Protein AF-A0A954W5E2-F1 (afdb_monomer)

Foldseek 3Di:
DDDPQPAWDKDKDKDWDFDDDPPDDPPDDDGDIDIWIWIFGAGPQLDTPDIPTDAADPPRPGHPVCPFRDGDDPDPPFKDKDKDKAKFKDWDQPPDPCPVVVVVVVPDDPDDPVPPDDDPPPPRPTDIDIWMWMKMKMWGWDDDDPQKIKIKIWIWIFICDSDNPDHTQKIKTKIKIFIAGNVVRTTAWMWMWMWIWGDDPNDTDIDIDIDIDGDDDPVVVVVVVVVVVVVVVVVVVVVVVVVVPDPPDPPPPDPPDDDDDDDDDPDDDPDDPDPPDPDDPPRDDRPDDPDDDDDDPDDPPD

Mean predicted aligned error: 13.08 Å

Secondary structure (DSSP, 8-state):
-----PPPEEEEEEEEEEE----SSSPPP--EEEEEEEEEEE-TTS-EEEE----BPGGG--BGGGTT--PPPSS-SSEEEEEEEEEEEEEEE---TTHHHHHHHHTT----GGG----------EEEEEEEEEEEEEEEEEEEETTEEEEEEEEEEEE--SSTTSPPSEEEEEEEEEEEETTTTEEEEEEEEEEEEEEETTEEEEEEEEEEEEPPPHHHHHHHHHHHHHHHHHHHHHHHHHHHHS--------------PPP------------------------PPP---------TT-

pLDDT: mean 77.1, std 19.85, range [29.33, 97.69]

Solvent-accessible surface area (backbone atoms only — not comparable to full-atom values): 18999 Å² total; per-residue (Å²): 131,84,81,79,76,76,77,68,45,78,45,78,47,74,48,74,47,77,46,80,68,81,71,78,82,81,58,84,72,77,70,45,77,47,75,48,64,38,44,37,34,25,43,96,54,47,48,72,78,45,71,57,73,91,52,68,41,77,93,79,69,43,43,62,80,52,62,72,65,66,66,60,68,93,61,88,81,44,67,45,74,51,76,47,81,46,73,47,79,43,74,46,72,71,78,64,86,58,56,69,62,53,54,58,58,70,74,73,64,90,70,59,80,90,69,74,58,81,74,77,83,77,69,76,69,68,46,73,44,81,36,49,28,44,36,36,42,36,40,34,61,58,64,74,57,88,53,33,30,31,37,38,38,39,41,37,38,41,26,46,29,100,43,93,87,45,67,50,32,36,37,34,48,31,45,28,48,28,35,30,30,62,87,77,73,44,53,46,32,37,45,34,41,34,39,39,37,41,43,54,97,90,46,75,48,76,46,80,46,79,49,75,54,68,60,76,56,67,69,60,51,55,51,50,52,52,51,52,50,53,48,53,53,48,53,53,50,51,53,52,51,54,62,71,70,54,72,82,73,75,74,76,80,70,75,86,72,76,87,76,81,74,83,87,76,88,76,82,80,86,77,79,80,75,80,81,72,79,83,73,85,79,81,74,82,79,77,78,74,83,85,78,76,94,83,78,84,83,64,94,88,114

Sequence (302 aa):
GGVGVEQPKSLQFSGHLVQSSSNMYGYRDSSGTGSTRGKLIVDELGQVLSSDEGLDLPYMLGSVGMVGIEQLPADSSGRVSSSRPIALQQIERSSSPSSAISELMRRGAYRAPWMRGSLPDTTERTKVTLLVGVEKVAYQLGNLDGDLVELKKTYQLRIDGKKKSDPPYLTVDGTGIGKFNKARGVMDSMVFKSTVVLENEGIAIKVPVALKYERLDPELVAKREAEAKAQTERILAESKARTAATPPASIPTTPSRTSTSPPSTVIGGGQSKAGVTPGGFGMQDIKSVPLSTGLNQFDPEK

Nearest PDB structures (foldseek):
  2wjr-assembly1_A  TM=3.201E-01  e=2.218E+00  Escherichia coli K-12

Radius of gyration: 28.95 Å; Cα contacts (8 Å, |Δi|>4): 398; chains: 1; bounding box: 83×45×86 Å

Structure (mmCIF, N/CA/C/O backbone):
data_AF-A0A954W5E2-F1
#
_entry.id   AF-A0A954W5E2-F1
#
loop_
_atom_site.group_PDB
_atom_site.id
_atom_site.type_symbol
_atom_site.label_atom_id
_atom_site.label_alt_id
_atom_site.label_comp_id
_atom_site.label_asym_id
_atom_site.label_entity_id
_atom_site.label_seq_id
_atom_site.pdbx_PDB_ins_code
_atom_site.Cartn_x
_atom_site.Cartn_y
_atom_site.Cartn_z
_atom_site.occupancy
_atom_site.B_iso_or_equiv
_atom_site.auth_seq_id
_atom_site.auth_comp_id
_atom_site.auth_asym_id
_atom_site.auth_atom_id
_atom_site.pdbx_PDB_model_num
ATOM 1 N N . GLY A 1 1 ? -24.167 27.477 -14.845 1.00 31.98 1 GLY A N 1
ATOM 2 C CA . GLY A 1 1 ? -24.341 26.661 -13.632 1.00 31.98 1 GLY A CA 1
ATOM 3 C C . GLY A 1 1 ? -22.971 26.388 -13.073 1.00 31.98 1 GLY A C 1
ATOM 4 O O . GLY A 1 1 ? -22.154 25.848 -13.805 1.00 31.98 1 GLY A O 1
ATOM 5 N N . GLY A 1 2 ? -22.682 26.856 -11.860 1.00 29.33 2 GLY A N 1
ATOM 6 C CA . GLY A 1 2 ? -21.423 26.531 -11.195 1.00 29.33 2 GLY A CA 1
ATOM 7 C C . GLY A 1 2 ? -21.439 25.057 -10.813 1.00 29.33 2 GLY A C 1
ATOM 8 O O . GLY A 1 2 ? -22.389 24.611 -10.176 1.00 29.33 2 GLY A O 1
ATOM 9 N N . VAL A 1 3 ? -20.431 24.306 -11.251 1.00 36.19 3 VAL A N 1
ATOM 10 C CA . VAL A 1 3 ? -20.192 22.940 -10.785 1.00 36.19 3 VAL A CA 1
ATOM 11 C C . VAL A 1 3 ? -19.856 23.070 -9.303 1.00 36.19 3 VAL A C 1
ATOM 13 O O . VAL A 1 3 ? -18.824 23.644 -8.957 1.00 36.19 3 VAL A O 1
ATOM 16 N N . GLY A 1 4 ? -20.778 22.665 -8.430 1.00 37.59 4 GLY A N 1
ATOM 17 C CA . GLY A 1 4 ? -20.508 22.581 -7.002 1.00 37.59 4 GLY A CA 1
ATOM 18 C C . GLY A 1 4 ? -19.440 21.519 -6.815 1.00 37.59 4 GLY A C 1
ATOM 19 O O . GLY A 1 4 ? -19.747 20.338 -6.888 1.00 37.59 4 GLY A O 1
ATOM 20 N N . VAL A 1 5 ? -18.186 21.941 -6.679 1.00 46.81 5 VAL A N 1
ATOM 21 C CA . VAL A 1 5 ? -17.097 21.033 -6.329 1.00 46.81 5 VAL A CA 1
ATOM 22 C C . VAL A 1 5 ? -17.353 20.658 -4.877 1.00 46.81 5 VAL A C 1
ATOM 24 O O . VAL A 1 5 ? -17.209 21.500 -3.984 1.00 46.81 5 VAL A O 1
ATOM 27 N N . GLU A 1 6 ? -17.853 19.449 -4.651 1.00 67.19 6 GLU A N 1
ATOM 28 C CA . GLU A 1 6 ? -18.019 18.915 -3.308 1.00 67.19 6 GLU A CA 1
ATOM 29 C C . GLU A 1 6 ? -16.645 18.922 -2.611 1.00 67.19 6 GLU A C 1
ATOM 31 O O . GLU A 1 6 ? -15.580 18.797 -3.225 1.00 67.19 6 GLU A O 1
ATOM 36 N N . GLN A 1 7 ? -16.648 19.228 -1.314 1.00 83.38 7 GLN A N 1
ATOM 37 C CA . GLN A 1 7 ?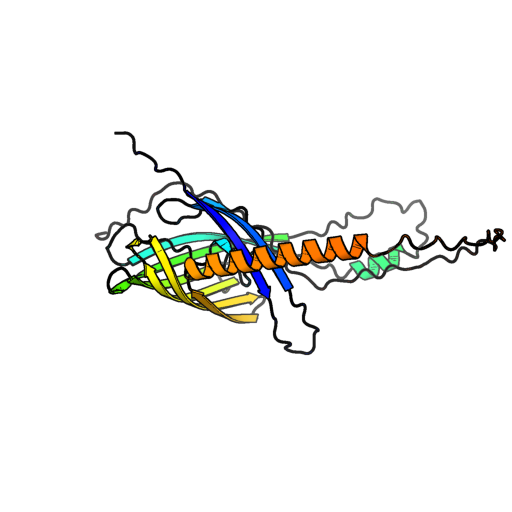 -15.406 19.478 -0.591 1.00 83.38 7 GLN A CA 1
ATOM 38 C C . GLN A 1 7 ? -14.676 18.153 -0.318 1.00 83.38 7 GLN A C 1
ATOM 40 O O . GLN A 1 7 ? -15.302 17.221 0.195 1.00 83.38 7 GLN A O 1
ATOM 45 N N . PRO A 1 8 ? -13.352 18.073 -0.571 1.00 89.31 8 PRO A N 1
ATOM 46 C CA . PRO A 1 8 ? -12.553 16.910 -0.207 1.00 89.31 8 PRO A CA 1
ATOM 47 C C . PRO A 1 8 ? -12.747 16.518 1.260 1.00 89.31 8 PRO A C 1
ATOM 49 O O . PRO A 1 8 ? -12.757 17.369 2.157 1.00 89.31 8 PRO A O 1
ATOM 52 N N . LYS A 1 9 ? -12.863 15.216 1.518 1.00 89.44 9 LYS A N 1
ATOM 53 C CA . LYS A 1 9 ? -13.059 14.668 2.860 1.00 89.44 9 LYS A CA 1
ATOM 54 C C . LYS A 1 9 ? -11.715 14.414 3.524 1.00 89.44 9 LYS A C 1
ATOM 56 O O . LYS A 1 9 ? -10.775 13.893 2.932 1.00 89.44 9 LYS A O 1
ATOM 61 N N . SER A 1 10 ? -11.638 14.781 4.796 1.00 92.38 10 SER A N 1
ATOM 62 C CA . SER A 1 10 ? -10.478 14.536 5.644 1.00 92.38 10 SER A CA 1
ATOM 63 C C . SER A 1 10 ? -10.695 13.261 6.454 1.00 92.38 10 SER A C 1
ATOM 65 O O . SER A 1 10 ? -11.539 13.253 7.349 1.00 92.38 10 SER A O 1
ATOM 67 N N . LEU A 1 11 ? -9.887 12.233 6.216 1.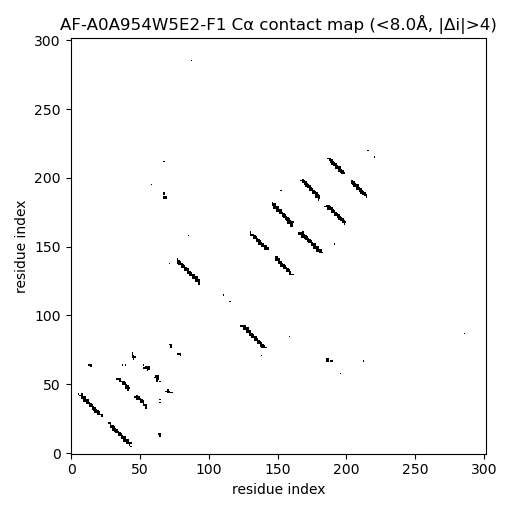00 89.25 11 LEU A N 1
ATOM 68 C CA . LEU A 1 11 ? -9.871 11.006 7.008 1.00 89.25 11 LEU A CA 1
ATOM 69 C C . LEU A 1 11 ? -8.694 11.038 7.982 1.00 89.25 11 LEU A C 1
ATOM 71 O O . LEU A 1 11 ? -7.565 11.331 7.595 1.00 89.25 11 LEU A O 1
ATOM 75 N N . GLN A 1 12 ? -8.955 10.737 9.249 1.00 91.19 12 GLN A N 1
ATOM 76 C CA . GLN A 1 12 ? -7.906 10.495 10.237 1.00 91.19 12 GLN A CA 1
ATOM 77 C C . GLN A 1 12 ? -7.697 8.993 10.360 1.00 91.19 12 GLN A C 1
ATOM 79 O O . GLN A 1 12 ? -8.669 8.238 10.381 1.00 91.19 12 GLN A O 1
ATOM 84 N N . PHE A 1 13 ? -6.446 8.563 10.469 1.00 89.81 13 PHE A N 1
ATOM 85 C CA . PHE A 1 13 ? -6.133 7.158 10.685 1.00 89.81 13 PHE A CA 1
ATOM 86 C C . PHE A 1 13 ? -5.035 6.991 11.734 1.00 89.81 13 PHE A C 1
ATOM 88 O O . PHE A 1 13 ? -4.231 7.887 12.009 1.00 89.81 13 PHE A O 1
ATOM 95 N N . SER A 1 14 ? -4.995 5.795 12.308 1.00 88.44 14 SER A N 1
ATOM 96 C CA . SER A 1 14 ? -3.912 5.326 13.159 1.00 88.44 14 SER A CA 1
ATOM 97 C C . SER A 1 14 ? -3.647 3.861 12.864 1.00 88.44 14 SER A C 1
ATOM 99 O O . SER A 1 14 ? -4.591 3.094 12.692 1.00 88.44 14 SER A O 1
ATOM 101 N N . GLY A 1 15 ? -2.380 3.470 12.833 1.00 85.88 15 GLY A N 1
ATOM 102 C CA . GLY A 1 15 ? -1.969 2.107 12.537 1.00 85.88 15 GLY A CA 1
ATOM 103 C C . GLY A 1 15 ? -0.845 1.642 13.449 1.00 85.88 15 GLY A C 1
ATOM 104 O O . GLY A 1 15 ? -0.014 2.433 13.898 1.00 85.88 15 GLY A O 1
ATOM 105 N N . HIS A 1 16 ? -0.810 0.336 13.689 1.00 87.12 16 HIS A N 1
ATOM 106 C CA . HIS A 1 16 ? 0.300 -0.352 14.334 1.00 87.12 16 HIS A CA 1
ATOM 107 C C . HIS A 1 16 ? 0.827 -1.407 13.366 1.00 87.12 16 HIS A C 1
ATOM 109 O O . HIS A 1 16 ? 0.083 -2.290 12.943 1.00 87.12 16 HIS A O 1
ATOM 115 N N . LEU A 1 17 ? 2.102 -1.304 13.007 1.00 85.75 17 LEU A N 1
ATOM 116 C CA . LEU A 1 17 ? 2.799 -2.273 12.177 1.00 85.75 17 LEU A CA 1
ATOM 117 C C . LEU A 1 17 ? 3.666 -3.143 13.077 1.00 85.75 17 LEU A C 1
ATOM 119 O O . LEU A 1 17 ? 4.542 -2.644 13.783 1.00 85.75 17 LEU A O 1
ATOM 123 N N . VAL A 1 18 ? 3.429 -4.447 13.027 1.00 86.38 18 VAL A N 1
ATOM 124 C CA . VAL A 1 18 ? 4.298 -5.446 13.645 1.00 86.38 18 VAL A CA 1
ATOM 125 C C . VAL A 1 18 ? 4.911 -6.252 12.517 1.00 86.38 18 VAL A C 1
ATOM 127 O O . VAL A 1 18 ? 4.213 -6.989 11.823 1.00 86.38 18 VAL A O 1
ATOM 130 N N . GLN A 1 19 ? 6.213 -6.088 12.317 1.00 83.88 19 GLN A N 1
ATOM 131 C CA . GLN A 1 19 ? 6.962 -6.843 11.329 1.00 83.88 19 GLN A CA 1
ATOM 132 C C . GLN A 1 19 ? 7.680 -7.994 12.031 1.00 83.88 19 GLN A C 1
ATOM 134 O O . GLN A 1 19 ? 8.562 -7.781 12.862 1.00 83.88 19 GLN A O 1
ATOM 139 N N . SER A 1 20 ? 7.286 -9.216 11.683 1.00 81.31 20 SER A N 1
ATOM 140 C CA . SER A 1 20 ? 8.020 -10.430 12.025 1.00 81.31 20 SER A CA 1
ATOM 141 C C . SER A 1 20 ? 8.711 -10.922 10.764 1.00 81.31 20 SER A C 1
ATOM 143 O O . SER A 1 20 ? 8.060 -11.053 9.725 1.00 81.31 20 SER A O 1
ATOM 145 N N . SER A 1 21 ? 10.017 -11.172 10.836 1.00 75.12 21 SER A N 1
ATOM 146 C CA . SER A 1 21 ? 10.725 -11.848 9.758 1.00 75.12 21 SER A CA 1
ATOM 147 C C . SER A 1 21 ? 11.114 -13.245 10.234 1.00 75.12 21 SER A C 1
ATOM 149 O O . S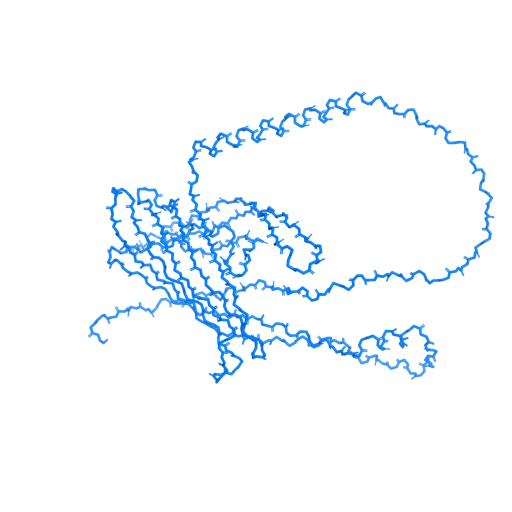ER A 1 21 ? 11.619 -13.444 11.334 1.00 75.12 21 SER A O 1
ATOM 151 N N . SER A 1 22 ? 10.796 -14.272 9.448 1.00 67.88 22 SER A N 1
ATOM 152 C CA . SER A 1 22 ? 11.219 -15.625 9.803 1.00 67.88 22 SER A CA 1
ATOM 153 C C . SER A 1 22 ? 12.730 -15.731 9.613 1.00 67.88 22 SER A C 1
ATOM 155 O O . SER A 1 22 ? 13.218 -15.445 8.519 1.00 67.88 22 SER A O 1
ATOM 157 N N . ASN A 1 23 ? 13.447 -16.186 10.645 1.00 57.94 23 ASN A N 1
ATOM 158 C CA . ASN A 1 23 ? 14.888 -16.450 10.608 1.00 57.94 23 ASN A CA 1
ATOM 159 C C . ASN A 1 23 ? 15.237 -17.497 9.539 1.00 57.94 23 ASN A C 1
ATOM 161 O O . ASN A 1 23 ? 15.369 -18.686 9.828 1.00 57.94 23 ASN A O 1
ATOM 165 N N . MET A 1 24 ? 15.433 -17.060 8.302 1.00 49.69 24 MET A N 1
ATOM 166 C CA . MET A 1 24 ? 16.078 -17.856 7.271 1.00 49.69 24 MET A CA 1
ATOM 167 C C . MET A 1 24 ? 17.571 -17.514 7.353 1.00 49.69 24 MET A C 1
ATOM 169 O O . MET A 1 24 ? 17.953 -16.378 7.099 1.00 49.69 24 MET A O 1
ATOM 173 N N . TYR A 1 25 ? 18.408 -18.474 7.764 1.00 64.62 25 TYR A N 1
ATOM 174 C CA . TYR A 1 25 ? 19.882 -18.373 7.844 1.00 64.62 25 TYR A CA 1
ATOM 175 C C . TYR A 1 25 ? 20.525 -17.713 9.080 1.00 64.62 25 TYR A C 1
ATOM 177 O O . TYR A 1 25 ? 21.612 -17.151 8.982 1.00 64.62 25 TYR A O 1
ATOM 185 N N . GLY A 1 26 ? 19.933 -17.836 10.271 1.00 70.00 26 GLY A N 1
ATOM 186 C CA . GLY A 1 26 ? 20.670 -17.624 11.533 1.00 70.00 26 GLY A CA 1
ATOM 187 C C . GLY A 1 26 ? 21.092 -16.181 11.855 1.00 70.00 26 GLY A C 1
ATOM 188 O O . GLY A 1 26 ? 21.771 -15.958 12.858 1.00 70.00 26 GLY A O 1
ATOM 189 N N . TYR A 1 27 ? 20.670 -15.197 11.061 1.00 55.31 27 TYR A N 1
ATOM 190 C CA . TYR A 1 27 ? 20.742 -13.789 11.442 1.00 55.31 27 TYR A CA 1
ATOM 191 C C . TYR A 1 27 ? 19.681 -13.494 12.508 1.00 55.31 27 TYR A C 1
ATOM 193 O O . TYR A 1 27 ? 18.549 -13.954 12.400 1.00 55.31 27 TYR A O 1
ATOM 201 N N . ARG A 1 28 ? 20.057 -12.768 13.571 1.00 50.03 28 ARG A N 1
ATOM 202 C CA . ARG A 1 28 ? 19.118 -12.333 14.615 1.00 50.03 28 ARG A CA 1
ATOM 203 C C . ARG A 1 28 ? 18.110 -11.355 14.013 1.00 50.03 28 ARG A C 1
ATOM 205 O O . ARG A 1 28 ? 18.509 -10.295 13.539 1.00 50.03 28 ARG A O 1
ATOM 212 N N . ASP A 1 29 ? 16.838 -11.729 14.088 1.00 55.97 29 ASP A N 1
ATOM 213 C CA . ASP A 1 29 ? 15.702 -10.908 13.681 1.00 55.97 29 ASP A CA 1
ATOM 214 C C . ASP A 1 29 ? 15.676 -9.567 14.428 1.00 55.97 29 ASP A C 1
ATOM 216 O O . ASP A 1 29 ? 15.884 -9.501 15.645 1.00 55.97 29 ASP A O 1
ATOM 220 N N . SER A 1 30 ? 15.376 -8.501 13.694 1.00 56.69 30 SER A N 1
ATOM 221 C CA . SER A 1 30 ? 14.920 -7.242 14.263 1.00 56.69 30 SER A CA 1
ATOM 222 C C . SER A 1 30 ? 13.409 -7.198 14.091 1.00 56.69 30 SER A C 1
ATOM 224 O O . SER A 1 30 ? 12.910 -6.721 13.071 1.00 56.69 30 SER A O 1
ATOM 226 N N . SER A 1 31 ? 12.672 -7.694 15.085 1.00 71.19 31 SER A N 1
ATOM 227 C CA . SER A 1 31 ? 11.233 -7.459 15.146 1.00 71.19 31 SER A CA 1
ATOM 228 C C . SER A 1 31 ? 11.003 -5.951 15.241 1.00 71.19 31 SER A C 1
ATOM 230 O O . SER A 1 31 ? 11.349 -5.324 16.247 1.00 71.19 31 SER A O 1
ATOM 232 N N . GLY A 1 32 ? 10.473 -5.363 14.174 1.00 76.19 32 GLY A N 1
ATOM 233 C CA . GLY A 1 32 ? 10.141 -3.948 14.115 1.00 76.19 32 GLY A CA 1
ATOM 234 C C . GLY A 1 32 ? 8.700 -3.741 14.554 1.00 76.19 32 GLY A C 1
ATOM 235 O O . GLY A 1 32 ? 7.784 -4.280 13.935 1.00 76.19 32 GLY A O 1
ATOM 236 N N . THR A 1 33 ? 8.482 -2.950 15.603 1.00 84.81 33 THR A N 1
ATOM 237 C CA . THR A 1 33 ? 7.158 -2.395 15.903 1.00 84.81 33 THR A CA 1
ATOM 238 C C . THR A 1 33 ? 7.152 -0.923 15.529 1.00 84.81 33 THR A C 1
ATOM 240 O O . THR A 1 33 ? 7.950 -0.151 16.060 1.00 84.81 33 THR A O 1
ATOM 243 N N . GLY A 1 34 ? 6.254 -0.535 14.633 1.00 85.12 34 GLY A N 1
ATOM 244 C CA . GLY A 1 34 ? 5.996 0.852 14.272 1.00 85.12 34 GLY A CA 1
ATOM 245 C C . GLY A 1 34 ? 4.571 1.236 14.641 1.00 85.12 34 GLY A C 1
ATOM 246 O O . GLY A 1 34 ? 3.654 0.422 14.562 1.00 85.12 34 GLY A O 1
ATOM 247 N N . SER A 1 35 ? 4.361 2.486 15.033 1.00 88.38 35 SER A N 1
ATOM 248 C CA . SER A 1 35 ? 3.025 3.075 15.101 1.00 88.38 35 SER A CA 1
ATOM 249 C C . SER A 1 35 ? 2.999 4.321 14.241 1.00 88.38 35 SER A C 1
ATOM 251 O O . SER A 1 35 ? 3.944 5.106 14.282 1.00 88.38 35 SER A O 1
ATOM 253 N N . THR A 1 36 ? 1.914 4.518 13.508 1.00 91.50 36 THR A N 1
ATOM 254 C CA . THR A 1 36 ? 1.701 5.700 12.679 1.00 91.50 36 THR A CA 1
ATOM 255 C C . THR A 1 36 ? 0.343 6.311 12.978 1.00 91.50 36 THR A C 1
ATOM 257 O O . THR A 1 36 ? -0.598 5.620 13.380 1.00 91.50 36 THR A O 1
ATOM 260 N N . ARG A 1 37 ? 0.245 7.620 12.798 1.00 91.88 37 ARG A N 1
ATOM 261 C CA . ARG A 1 37 ? -1.002 8.377 12.776 1.00 91.88 37 ARG A CA 1
ATOM 262 C C . ARG A 1 37 ? -0.855 9.422 11.696 1.00 91.88 37 ARG A C 1
ATOM 264 O O . ARG A 1 37 ? 0.232 9.967 11.539 1.00 91.88 37 ARG A O 1
ATOM 271 N N . GLY A 1 38 ? -1.938 9.714 11.002 1.00 92.25 38 GLY A N 1
ATOM 272 C CA . GLY A 1 38 ? -1.891 10.709 9.950 1.00 92.25 38 GLY A CA 1
ATOM 273 C C . GLY A 1 38 ? -3.267 11.110 9.471 1.00 92.25 38 GLY A C 1
ATOM 274 O O . GLY A 1 38 ? -4.304 10.741 10.039 1.00 92.25 38 GLY A O 1
ATOM 275 N N . LYS A 1 39 ? -3.244 11.905 8.409 1.00 93.56 39 LYS A N 1
ATOM 276 C CA . LYS A 1 39 ? -4.425 12.453 7.764 1.00 93.56 39 LYS A CA 1
ATOM 277 C C . LYS A 1 39 ? -4.353 12.172 6.271 1.00 93.56 39 LYS A C 1
ATOM 279 O O . LYS A 1 39 ? -3.336 12.447 5.641 1.00 93.56 39 LYS A O 1
ATOM 284 N N . LEU A 1 40 ? -5.456 11.684 5.723 1.00 90.88 40 LEU A N 1
ATOM 285 C CA . LEU A 1 40 ? -5.669 11.558 4.290 1.00 90.88 40 LEU A CA 1
ATOM 286 C C . LEU A 1 40 ? -6.697 12.588 3.849 1.00 90.88 40 LEU A C 1
ATOM 288 O O . LEU A 1 40 ? -7.718 12.787 4.509 1.00 90.88 40 LEU A O 1
ATOM 292 N N . ILE A 1 41 ? -6.430 13.241 2.726 1.00 92.56 41 ILE A N 1
ATOM 293 C CA . ILE A 1 41 ? -7.420 14.062 2.034 1.00 92.56 41 ILE A CA 1
ATOM 294 C C . ILE A 1 41 ? -7.856 13.271 0.813 1.00 92.56 41 ILE A C 1
ATOM 296 O O . ILE A 1 41 ? -7.034 12.983 -0.055 1.00 92.56 41 ILE A O 1
ATOM 300 N N . VAL A 1 42 ? -9.132 12.904 0.776 1.00 88.06 42 VAL A N 1
ATOM 301 C CA . VAL A 1 42 ? -9.707 12.026 -0.241 1.00 88.06 42 VAL A CA 1
ATOM 302 C C . VAL A 1 42 ? -10.864 12.744 -0.926 1.00 88.06 42 VAL A C 1
ATOM 304 O O . VAL A 1 42 ? -11.637 13.440 -0.266 1.00 88.06 42 VAL A O 1
ATOM 307 N N . ASP A 1 43 ? -10.971 12.612 -2.243 1.00 87.12 43 ASP A N 1
ATOM 308 C CA . ASP A 1 43 ? -12.138 13.094 -2.980 1.00 87.12 43 ASP A CA 1
ATOM 309 C C . ASP A 1 43 ? -13.332 12.120 -2.878 1.00 87.12 43 ASP A C 1
ATOM 311 O O . ASP A 1 43 ? -13.286 11.097 -2.190 1.00 87.12 43 ASP A O 1
ATOM 315 N N . GLU A 1 44 ? -14.437 12.449 -3.543 1.00 79.31 44 GLU A N 1
ATOM 316 C CA . GLU A 1 44 ? -15.649 11.619 -3.565 1.00 79.31 44 GLU A CA 1
ATOM 317 C C . GLU A 1 44 ? -15.460 10.259 -4.241 1.00 79.31 44 GLU A C 1
ATOM 319 O O . GLU A 1 44 ? -16.186 9.314 -3.933 1.00 79.31 44 GLU A O 1
ATOM 324 N N . LEU A 1 45 ? -14.486 10.149 -5.146 1.00 77.44 45 LEU A N 1
ATOM 325 C CA . LEU A 1 45 ? -14.188 8.927 -5.889 1.00 77.44 45 LEU A CA 1
ATOM 326 C C . LEU A 1 45 ? -13.236 8.003 -5.121 1.00 77.44 45 LEU A C 1
ATOM 328 O O . LEU A 1 45 ? -12.921 6.909 -5.591 1.00 77.44 45 LEU A O 1
ATOM 332 N N . GLY A 1 46 ? -12.771 8.421 -3.941 1.00 78.75 46 GLY A N 1
ATOM 333 C CA . GLY A 1 46 ? -11.783 7.679 -3.166 1.00 78.75 46 GLY A CA 1
ATOM 334 C C . GLY A 1 46 ? -10.340 7.952 -3.605 1.00 78.75 46 GLY A C 1
ATOM 335 O O . GLY A 1 46 ? -9.433 7.208 -3.227 1.00 78.75 46 GLY A O 1
ATOM 336 N N . GLN A 1 47 ? -10.084 8.978 -4.421 1.00 83.25 47 GLN A N 1
ATOM 337 C CA . GLN A 1 47 ? -8.734 9.381 -4.793 1.00 83.25 47 GLN A CA 1
ATOM 338 C C . GLN A 1 47 ? -8.073 10.171 -3.670 1.00 83.25 47 GLN A C 1
ATOM 340 O O . GLN A 1 47 ? -8.556 11.211 -3.229 1.00 83.25 47 GLN A O 1
ATOM 345 N N . VAL A 1 48 ? -6.916 9.680 -3.232 1.00 86.44 48 VAL A N 1
ATOM 346 C CA . VAL A 1 48 ? -6.077 10.365 -2.251 1.00 86.44 48 VAL A CA 1
ATOM 347 C C . VAL A 1 48 ? -5.384 11.546 -2.934 1.00 86.44 48 VAL A C 1
ATOM 349 O O . VAL A 1 48 ? -4.567 11.365 -3.837 1.00 86.44 48 VAL A O 1
ATOM 352 N N . LEU A 1 49 ? -5.729 12.758 -2.503 1.00 89.50 49 LEU A N 1
ATOM 353 C CA . LEU A 1 49 ? -5.149 14.019 -2.971 1.00 89.50 49 LEU A CA 1
ATOM 354 C C . LEU A 1 49 ? -3.879 14.378 -2.198 1.00 89.50 49 LEU A C 1
ATOM 356 O O . LEU A 1 49 ? -2.951 14.964 -2.751 1.00 89.50 49 LEU A O 1
ATOM 360 N N . SER A 1 50 ? -3.853 14.056 -0.907 1.00 90.00 50 SER A N 1
ATOM 361 C CA . SER A 1 50 ? -2.723 14.313 -0.023 1.00 90.00 50 SER A CA 1
ATOM 362 C C . SER A 1 50 ? -2.705 13.304 1.113 1.00 90.00 50 SER A C 1
ATOM 364 O O . SER A 1 50 ? -3.760 12.855 1.573 1.00 90.00 50 SER A O 1
ATOM 366 N N . SER A 1 51 ? -1.498 12.984 1.558 1.00 90.06 51 SER A N 1
ATOM 367 C CA . SER A 1 51 ? -1.242 12.104 2.678 1.00 90.06 51 SER A CA 1
ATOM 368 C C . SER A 1 51 ? -0.098 12.648 3.531 1.00 90.06 51 SER A C 1
ATOM 370 O O . SER A 1 51 ? 0.938 13.042 2.997 1.00 90.06 51 SER A O 1
ATOM 372 N N . ASP A 1 52 ? -0.306 12.672 4.847 1.00 89.88 52 ASP A N 1
ATOM 373 C CA . ASP A 1 52 ? 0.705 12.997 5.864 1.00 89.88 52 ASP A CA 1
ATOM 374 C C . ASP A 1 52 ? 1.206 11.709 6.538 1.00 89.88 52 ASP A C 1
ATOM 376 O O . ASP A 1 52 ? 1.091 11.504 7.748 1.00 89.88 52 ASP A O 1
ATOM 380 N N . GLU A 1 53 ? 1.636 10.759 5.712 1.00 80.50 53 GLU A N 1
ATOM 381 C CA . GLU A 1 53 ? 2.067 9.430 6.130 1.00 80.50 53 GLU A CA 1
ATOM 382 C C . GLU A 1 53 ? 3.592 9.348 6.241 1.00 80.50 53 GLU A C 1
ATOM 384 O O . GLU A 1 53 ? 4.318 9.817 5.373 1.00 80.50 53 GLU A O 1
ATOM 389 N N . GLY A 1 54 ? 4.080 8.692 7.299 1.00 80.88 54 GLY A N 1
ATOM 390 C CA . GLY A 1 54 ? 5.498 8.336 7.451 1.00 80.88 54 GLY A CA 1
ATOM 391 C C . GLY A 1 54 ? 5.762 6.829 7.514 1.00 80.88 54 GLY A C 1
ATOM 392 O O . GLY A 1 54 ? 6.889 6.423 7.788 1.00 80.88 54 GLY A O 1
ATOM 393 N N . LEU A 1 55 ? 4.731 5.992 7.338 1.00 85.69 55 LEU A N 1
ATOM 394 C CA . LEU A 1 55 ? 4.856 4.539 7.454 1.00 85.69 55 LEU A CA 1
ATOM 395 C C . LEU A 1 55 ? 4.315 3.844 6.211 1.00 85.69 55 LEU A C 1
ATOM 397 O O . LEU A 1 55 ? 3.103 3.699 6.042 1.00 85.69 55 LEU A O 1
ATOM 401 N N . ASP A 1 56 ? 5.240 3.372 5.390 1.00 86.62 56 ASP A N 1
ATOM 402 C CA . ASP A 1 56 ? 4.932 2.570 4.219 1.00 86.62 56 ASP A CA 1
ATOM 403 C C . ASP A 1 56 ? 4.909 1.084 4.553 1.00 86.62 56 ASP A C 1
ATOM 405 O O . ASP A 1 56 ? 5.684 0.575 5.371 1.00 86.62 56 ASP A O 1
ATOM 409 N N . LEU A 1 57 ? 4.000 0.370 3.897 1.00 85.81 57 LEU A N 1
ATOM 410 C CA . LEU A 1 57 ? 4.003 -1.077 3.912 1.00 85.81 57 LEU A CA 1
ATOM 411 C C . LEU A 1 57 ? 5.217 -1.614 3.135 1.00 85.81 57 LEU A C 1
ATOM 413 O O . LEU A 1 57 ? 5.633 -1.030 2.127 1.00 85.81 57 LEU A O 1
ATOM 417 N N . PRO A 1 58 ? 5.761 -2.774 3.545 1.00 82.12 58 PRO A N 1
ATOM 418 C CA . PRO A 1 58 ? 6.828 -3.440 2.812 1.00 82.12 58 PRO A CA 1
ATOM 419 C C . PRO A 1 58 ? 6.474 -3.687 1.341 1.00 82.12 58 PRO A C 1
ATOM 421 O O . PRO A 1 58 ? 5.308 -3.841 0.980 1.00 82.12 58 PRO A O 1
ATOM 424 N N . TYR A 1 59 ? 7.505 -3.796 0.500 1.00 80.94 59 TYR A N 1
ATOM 425 C CA . TYR A 1 59 ? 7.378 -4.156 -0.919 1.00 80.94 59 TYR A CA 1
ATOM 426 C C . TYR A 1 59 ? 6.535 -3.184 -1.754 1.00 80.94 59 TYR A C 1
ATOM 428 O O . TYR A 1 59 ? 5.888 -3.599 -2.712 1.00 80.94 59 TYR A O 1
ATOM 436 N N . MET A 1 60 ? 6.564 -1.892 -1.410 1.00 77.75 60 MET A N 1
ATOM 437 C CA . MET A 1 60 ? 5.865 -0.836 -2.151 1.00 77.75 60 MET A CA 1
ATOM 438 C C . MET A 1 60 ? 4.346 -1.040 -2.219 1.00 77.75 60 MET A C 1
ATOM 440 O O . MET A 1 60 ? 3.698 -0.608 -3.168 1.00 77.75 60 MET A O 1
ATOM 444 N N . LEU A 1 61 ? 3.756 -1.663 -1.196 1.00 80.69 61 LEU A N 1
ATOM 445 C CA . LEU A 1 61 ? 2.299 -1.805 -1.087 1.00 80.69 61 LEU A CA 1
ATOM 446 C C . LEU A 1 61 ? 1.583 -0.479 -0.759 1.00 80.69 61 LEU A C 1
ATOM 448 O O . LEU A 1 61 ? 0.378 -0.475 -0.518 1.00 80.69 61 LEU A O 1
ATOM 452 N N . GLY A 1 62 ? 2.314 0.636 -0.774 1.00 84.69 62 GLY A N 1
ATOM 453 C CA . GLY A 1 62 ? 1.831 1.959 -0.413 1.00 84.69 62 GLY A CA 1
ATOM 454 C C . GLY A 1 62 ? 1.797 2.153 1.094 1.00 84.69 62 GLY A C 1
ATOM 455 O O . GLY A 1 62 ? 2.343 1.356 1.858 1.00 84.69 62 GLY A O 1
ATOM 456 N N . SER A 1 63 ? 1.153 3.226 1.525 1.00 88.19 63 SER A N 1
ATOM 457 C CA . SER A 1 63 ? 1.071 3.524 2.941 1.00 88.19 63 SER A CA 1
ATOM 458 C C . SER A 1 63 ? -0.025 2.745 3.659 1.00 88.19 63 SER A C 1
ATOM 460 O O . SER A 1 63 ? -1.029 2.337 3.071 1.00 88.19 63 SER A O 1
ATOM 462 N N . VAL A 1 64 ? 0.152 2.573 4.969 1.00 87.88 64 VAL A N 1
ATOM 463 C CA . VAL A 1 64 ? -0.790 1.861 5.837 1.00 87.88 64 VAL A CA 1
ATOM 464 C C . VAL A 1 64 ? -2.180 2.506 5.839 1.00 87.88 64 VAL A C 1
ATOM 466 O O . VAL A 1 64 ? -3.168 1.776 5.890 1.00 87.88 64 VAL A O 1
ATOM 469 N N . GLY A 1 65 ? -2.292 3.837 5.773 1.00 87.00 65 GLY A N 1
ATOM 470 C CA . GLY A 1 65 ? -3.595 4.512 5.796 1.00 87.00 65 GLY A CA 1
ATOM 471 C C . GLY A 1 65 ? -4.394 4.338 4.503 1.00 87.00 65 GLY A C 1
ATOM 472 O O . GLY A 1 65 ? -5.620 4.421 4.529 1.00 87.00 65 GLY A O 1
ATOM 473 N N . MET A 1 66 ? -3.732 4.018 3.388 1.00 88.31 66 MET A N 1
ATOM 474 C CA . MET A 1 66 ? -4.394 3.722 2.113 1.00 88.31 66 MET A CA 1
ATOM 475 C C . MET A 1 66 ? -4.996 2.310 2.050 1.00 88.31 66 MET A C 1
ATOM 477 O O . MET A 1 66 ? -5.756 1.999 1.130 1.00 88.31 66 MET A O 1
ATOM 481 N N . VAL A 1 67 ? -4.682 1.432 3.007 1.00 88.25 67 VAL A N 1
ATOM 482 C CA . VAL A 1 67 ? -5.202 0.060 3.018 1.00 88.25 67 VAL A CA 1
ATOM 483 C C . VAL A 1 67 ? -6.713 0.069 3.228 1.00 88.25 67 VAL A C 1
ATOM 485 O O . VAL A 1 67 ? -7.219 0.604 4.210 1.00 88.25 67 VAL A O 1
ATOM 488 N N . GLY A 1 68 ? -7.441 -0.577 2.317 1.00 86.00 68 GLY A N 1
ATOM 489 C CA . GLY A 1 68 ? -8.903 -0.657 2.373 1.00 86.00 68 GLY A CA 1
ATOM 490 C C . GLY A 1 68 ? -9.630 0.552 1.783 1.00 86.00 68 GLY A C 1
ATOM 491 O O . GLY A 1 68 ? -10.859 0.528 1.713 1.00 86.00 68 GLY A O 1
ATOM 492 N N . ILE A 1 69 ? -8.901 1.567 1.311 1.00 87.75 69 ILE A N 1
ATOM 493 C CA . ILE A 1 69 ? -9.460 2.662 0.516 1.00 87.75 69 ILE A CA 1
ATOM 494 C C . ILE A 1 69 ? -9.336 2.267 -0.955 1.00 87.75 69 ILE A C 1
ATOM 496 O O . ILE A 1 69 ? -8.262 2.325 -1.548 1.00 87.75 69 ILE A O 1
ATOM 500 N N . GLU A 1 70 ? -10.446 1.826 -1.535 1.00 85.88 70 GLU A N 1
ATOM 501 C CA . GLU A 1 70 ? -10.520 1.428 -2.938 1.00 85.88 70 GLU A CA 1
ATOM 502 C C . GLU A 1 70 ? -11.394 2.428 -3.697 1.00 85.88 70 GLU A C 1
ATOM 504 O O . GLU A 1 70 ? -12.491 2.766 -3.250 1.00 85.88 70 GLU A O 1
ATOM 509 N N . GLN A 1 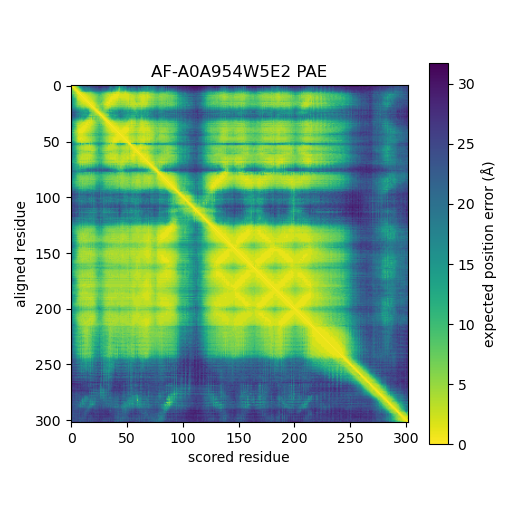71 ? -10.910 2.892 -4.850 1.00 79.25 71 GLN A N 1
ATOM 510 C CA . GLN A 1 71 ? -11.704 3.724 -5.751 1.00 79.25 71 GLN A CA 1
ATOM 511 C C . GLN A 1 71 ? -12.728 2.843 -6.447 1.00 79.25 71 GLN A C 1
ATOM 513 O O . GLN A 1 71 ? -12.360 1.902 -7.159 1.00 79.25 71 GLN A O 1
ATOM 518 N N . LEU A 1 72 ? -14.007 3.149 -6.259 1.00 75.56 72 LEU A N 1
ATOM 519 C CA . LEU A 1 72 ? -15.052 2.503 -7.030 1.00 75.56 72 LEU A CA 1
ATOM 520 C C . LEU A 1 72 ? -15.394 3.302 -8.287 1.00 75.56 72 LEU A C 1
ATOM 522 O O . LEU A 1 72 ? -15.308 4.530 -8.284 1.00 75.56 72 LEU A O 1
ATOM 526 N N . PRO A 1 73 ? -15.835 2.613 -9.353 1.00 67.88 73 PRO A N 1
ATOM 527 C CA . PRO A 1 73 ? -16.522 3.270 -10.450 1.00 67.88 73 PRO A CA 1
ATOM 528 C C . PRO A 1 73 ? -17.657 4.158 -9.937 1.00 67.88 73 PRO A C 1
ATOM 530 O O . PRO A 1 73 ? -18.499 3.686 -9.172 1.00 67.88 73 PRO A O 1
ATOM 533 N N . ALA A 1 74 ? -17.734 5.396 -10.427 1.00 65.44 74 ALA A N 1
ATOM 534 C CA . ALA A 1 74 ? -18.985 6.152 -10.373 1.00 65.44 74 ALA A CA 1
ATOM 535 C C . ALA A 1 74 ? -20.066 5.464 -11.233 1.00 65.44 74 ALA A C 1
ATOM 537 O O . ALA A 1 74 ? -21.244 5.453 -10.877 1.00 65.44 74 ALA A O 1
ATOM 538 N N . ASP A 1 75 ? -19.643 4.821 -12.328 1.00 64.19 75 ASP A N 1
ATOM 539 C CA . ASP A 1 75 ? -20.536 4.209 -13.303 1.00 64.19 75 ASP A CA 1
ATOM 540 C C . ASP A 1 75 ? -20.754 2.713 -13.052 1.00 64.19 75 ASP A C 1
ATOM 542 O O . ASP A 1 75 ? -19.831 1.918 -12.878 1.00 64.19 75 ASP A O 1
ATOM 546 N N . SER A 1 76 ? -22.018 2.300 -13.116 1.00 58.22 76 SER A N 1
ATOM 547 C CA . SER A 1 76 ? -22.470 0.914 -12.920 1.00 58.22 76 SER A CA 1
ATOM 548 C C . SER A 1 76 ? -22.041 -0.080 -14.016 1.00 58.22 76 SER A C 1
ATOM 550 O O . SER A 1 76 ? -22.384 -1.258 -13.934 1.00 58.22 76 SER A O 1
ATOM 552 N N . SER A 1 77 ? -21.267 0.347 -15.021 1.00 60.44 77 SER A N 1
ATOM 553 C CA . SER A 1 77 ? -20.910 -0.433 -16.220 1.00 60.44 77 SER A CA 1
ATOM 554 C C . SER A 1 77 ? -19.895 -1.567 -15.988 1.00 60.44 77 SER A C 1
ATOM 556 O O . SER A 1 77 ? -19.449 -2.221 -16.930 1.00 60.44 77 SER A O 1
ATOM 558 N N . GLY A 1 78 ? -19.566 -1.878 -14.732 1.00 68.44 78 GLY A N 1
ATOM 559 C CA . GLY A 1 78 ? -19.009 -3.177 -14.345 1.00 68.44 78 GLY A CA 1
ATOM 560 C C . GLY A 1 78 ? -17.498 -3.346 -14.513 1.00 68.44 78 GLY A C 1
ATOM 561 O O . GLY A 1 78 ? -16.959 -4.311 -13.970 1.00 68.44 78 GLY A O 1
ATOM 562 N N . ARG A 1 79 ? -16.789 -2.419 -15.174 1.00 80.25 79 ARG A N 1
ATOM 563 C CA . ARG A 1 79 ? -15.319 -2.417 -15.216 1.00 80.25 79 ARG A CA 1
ATOM 564 C C . ARG A 1 79 ? -14.740 -1.007 -15.248 1.00 80.25 79 ARG A C 1
ATOM 566 O O . ARG A 1 79 ? -15.045 -0.235 -16.147 1.00 80.25 79 ARG A O 1
ATOM 573 N N . VAL A 1 80 ? -13.830 -0.714 -14.324 1.00 81.81 80 VAL A N 1
ATOM 574 C CA . VAL A 1 80 ? -12.999 0.500 -14.359 1.00 81.81 80 VAL A CA 1
ATOM 575 C C . VAL A 1 80 ? -11.549 0.099 -14.461 1.00 81.81 80 VAL A C 1
ATOM 577 O O . VAL A 1 80 ? -11.121 -0.847 -13.805 1.00 81.81 80 VAL A O 1
ATOM 580 N N . SER A 1 81 ? -10.791 0.815 -15.282 1.00 87.00 81 SER A N 1
ATOM 581 C CA . SER A 1 81 ? -9.342 0.694 -15.330 1.00 87.00 81 SER A CA 1
ATOM 582 C C . SER A 1 81 ? -8.696 2.064 -15.240 1.00 87.00 81 SER A C 1
ATOM 584 O O . SER A 1 81 ? -9.032 2.948 -16.024 1.00 87.00 81 SER A O 1
ATOM 586 N N . SER A 1 82 ? -7.739 2.218 -14.335 1.00 88.25 82 SER A N 1
ATOM 587 C CA . SER A 1 82 ? -6.839 3.362 -14.286 1.00 88.25 82 SER A CA 1
ATOM 588 C C . SER A 1 82 ? -5.454 2.946 -14.776 1.00 88.25 82 SER A C 1
ATOM 590 O O . SER A 1 82 ? -5.032 1.799 -14.618 1.00 88.25 82 SER A O 1
ATOM 592 N N . SER A 1 83 ? -4.755 3.881 -15.414 1.00 92.25 83 SER A N 1
ATOM 593 C CA . SER A 1 83 ? -3.374 3.716 -15.857 1.00 92.25 83 SER A CA 1
ATOM 594 C C . SER A 1 83 ? -2.630 5.009 -15.560 1.00 92.25 83 SER A C 1
ATOM 596 O O . SER A 1 83 ? -3.036 6.060 -16.055 1.00 92.25 83 SER A O 1
ATOM 598 N N . ARG A 1 84 ? -1.553 4.951 -14.773 1.00 90.94 84 ARG A N 1
ATOM 599 C CA . ARG A 1 84 ? -0.741 6.130 -14.447 1.00 90.94 84 ARG A CA 1
ATOM 600 C C . ARG A 1 84 ? 0.757 5.866 -14.618 1.00 90.94 84 ARG A C 1
ATOM 602 O O . ARG A 1 84 ? 1.212 4.758 -14.330 1.00 90.94 84 ARG A O 1
ATOM 609 N N . PRO A 1 85 ? 1.532 6.855 -15.095 1.00 94.81 85 PRO A N 1
ATOM 610 C CA . PRO A 1 85 ? 2.982 6.748 -15.133 1.00 94.81 85 PRO A CA 1
ATOM 611 C C . PRO A 1 85 ? 3.565 6.835 -13.716 1.00 94.81 85 PRO A C 1
ATOM 613 O O . PRO A 1 85 ? 3.076 7.596 -12.880 1.00 94.81 85 PRO A O 1
ATOM 616 N N . ILE A 1 86 ? 4.631 6.081 -13.460 1.00 93.31 86 ILE A N 1
ATOM 617 C CA . ILE A 1 86 ? 5.415 6.123 -12.218 1.00 93.31 86 ILE A CA 1
ATOM 618 C C . ILE A 1 86 ? 6.878 6.367 -12.568 1.00 93.31 86 ILE A C 1
ATOM 620 O O . ILE A 1 86 ? 7.361 5.891 -13.594 1.00 93.31 86 ILE A O 1
ATOM 624 N N . ALA A 1 87 ? 7.591 7.089 -11.705 1.00 92.50 87 ALA A N 1
ATOM 625 C CA . ALA A 1 87 ? 9.034 7.230 -11.794 1.00 92.50 87 ALA A CA 1
ATOM 626 C C . ALA A 1 87 ? 9.691 6.832 -10.465 1.00 92.50 87 ALA A C 1
ATOM 628 O O . ALA A 1 87 ? 9.281 7.297 -9.403 1.00 92.50 87 ALA A O 1
ATOM 629 N N . LEU A 1 88 ? 10.712 5.979 -10.529 1.00 90.62 88 LEU A N 1
ATOM 630 C CA . LEU A 1 88 ? 11.539 5.585 -9.394 1.00 90.62 88 LEU A CA 1
ATOM 631 C C . LEU A 1 88 ? 12.940 6.166 -9.523 1.00 90.62 88 LEU A C 1
ATOM 633 O O . LEU A 1 88 ? 13.567 6.086 -10.578 1.00 90.62 88 LEU A O 1
ATOM 637 N N . GLN A 1 89 ? 13.453 6.709 -8.424 1.00 90.81 89 GLN A N 1
ATOM 638 C CA . GLN A 1 89 ? 14.835 7.156 -8.335 1.00 90.81 89 GLN A CA 1
ATOM 639 C C . GLN A 1 89 ? 15.695 6.039 -7.755 1.00 90.81 89 GLN A C 1
ATOM 641 O O . GLN A 1 89 ? 15.574 5.676 -6.587 1.00 90.81 89 GLN A O 1
ATOM 646 N N . GLN A 1 90 ? 16.589 5.502 -8.574 1.00 88.06 90 GLN A N 1
ATOM 647 C CA . GLN A 1 90 ? 17.604 4.560 -8.139 1.00 88.06 90 GLN A CA 1
ATOM 648 C C . GLN A 1 90 ? 18.866 5.330 -7.757 1.00 88.06 90 GLN A C 1
ATOM 650 O O . GLN A 1 90 ? 19.502 5.968 -8.596 1.00 88.06 90 GLN A O 1
ATOM 655 N N . ILE A 1 91 ? 19.230 5.257 -6.480 1.00 86.31 91 ILE A N 1
ATOM 656 C CA . ILE A 1 91 ? 20.432 5.884 -5.939 1.00 86.31 91 ILE A CA 1
ATOM 657 C C . ILE A 1 91 ? 21.542 4.832 -5.909 1.00 86.31 91 ILE A C 1
ATOM 659 O O . ILE A 1 91 ? 21.619 4.010 -4.997 1.00 86.31 91 ILE A O 1
ATOM 663 N N . GLU A 1 92 ? 22.411 4.850 -6.916 1.00 84.44 92 GLU A N 1
ATOM 664 C CA . GLU A 1 92 ? 23.605 4.009 -6.941 1.00 84.44 92 GLU A CA 1
ATOM 665 C C . GLU A 1 92 ? 24.698 4.692 -6.118 1.00 84.44 92 GLU A C 1
ATOM 667 O O . GLU A 1 92 ? 25.318 5.673 -6.543 1.00 84.44 92 GLU A O 1
ATOM 672 N N . ARG A 1 93 ? 24.939 4.167 -4.915 1.00 79.69 93 ARG A N 1
ATOM 673 C CA . ARG A 1 93 ? 26.133 4.508 -4.142 1.00 79.69 93 ARG A CA 1
ATOM 674 C C . ARG A 1 93 ? 27.258 3.614 -4.632 1.00 79.69 93 ARG A C 1
ATOM 676 O O . ARG A 1 93 ? 27.345 2.454 -4.238 1.00 79.69 93 ARG A O 1
ATOM 683 N N . SER A 1 94 ? 28.110 4.134 -5.511 1.00 72.25 94 SER A N 1
ATOM 684 C CA . SER A 1 94 ? 29.352 3.444 -5.842 1.00 72.25 94 SER A CA 1
ATOM 685 C C . SER A 1 94 ? 30.226 3.431 -4.589 1.00 72.25 94 SER A C 1
ATOM 687 O O . SER A 1 94 ? 30.869 4.432 -4.267 1.00 72.25 94 SER A O 1
ATOM 689 N N . SER A 1 95 ? 30.234 2.319 -3.856 1.00 59.94 95 SER A N 1
ATOM 690 C CA . SER A 1 95 ? 31.205 2.096 -2.792 1.00 59.94 95 SER A CA 1
ATOM 691 C C . SER A 1 95 ? 32.577 1.998 -3.450 1.00 59.94 95 SER A C 1
ATOM 693 O O . SER A 1 95 ? 32.952 0.939 -3.955 1.00 59.94 95 SER A O 1
ATOM 695 N N . SER A 1 96 ? 33.309 3.113 -3.522 1.00 58.59 96 SER A N 1
ATOM 696 C CA . SER A 1 96 ? 34.687 3.070 -4.000 1.00 58.59 96 SER A CA 1
ATOM 697 C C . SER A 1 96 ? 35.471 2.172 -3.036 1.00 58.59 96 SER A C 1
ATOM 699 O O . SER A 1 96 ? 35.530 2.493 -1.844 1.00 58.59 96 SER A O 1
ATOM 701 N N . PRO A 1 97 ? 36.104 1.078 -3.504 1.00 58.09 97 PRO A N 1
ATOM 702 C CA . PRO A 1 97 ? 36.889 0.191 -2.645 1.00 58.09 97 PRO A CA 1
ATOM 703 C C . PRO A 1 97 ? 38.080 0.896 -1.964 1.00 58.09 97 PRO A C 1
ATOM 705 O O . PRO A 1 97 ? 38.749 0.319 -1.112 1.00 58.09 97 PRO A O 1
ATOM 708 N N . SER A 1 98 ? 38.360 2.156 -2.318 1.00 58.06 98 SER A N 1
ATOM 709 C CA . SER A 1 98 ? 39.477 2.943 -1.799 1.00 58.06 98 SER A CA 1
ATOM 710 C C . SER A 1 98 ? 39.264 3.550 -0.404 1.00 58.06 98 SER A C 1
ATOM 712 O O . SER A 1 98 ? 40.211 4.134 0.127 1.00 58.06 98 SER A O 1
ATOM 714 N N . SER A 1 99 ? 38.076 3.458 0.211 1.00 56.25 99 SER A N 1
ATOM 715 C CA . SER A 1 99 ? 37.810 4.143 1.491 1.00 56.25 99 SER A CA 1
ATOM 716 C C . SER A 1 99 ? 38.639 3.577 2.653 1.00 56.25 99 SER A C 1
ATOM 718 O O . SER A 1 99 ? 39.284 4.349 3.362 1.00 56.25 99 SER A O 1
ATOM 720 N N . ALA A 1 100 ? 38.755 2.251 2.778 1.00 60.00 100 ALA A N 1
ATOM 721 C CA . ALA A 1 100 ? 39.495 1.615 3.874 1.00 60.00 100 ALA A CA 1
ATOM 722 C C . ALA A 1 100 ? 41.009 1.920 3.845 1.00 60.00 100 ALA A C 1
ATOM 724 O O . ALA A 1 100 ? 41.621 2.180 4.881 1.00 60.00 100 ALA A O 1
ATOM 725 N N . ILE A 1 101 ? 41.619 1.959 2.652 1.00 59.19 101 ILE A N 1
ATOM 726 C CA . ILE A 1 101 ? 43.042 2.312 2.487 1.00 59.19 101 ILE A CA 1
ATOM 727 C C . ILE A 1 101 ? 43.255 3.816 2.716 1.00 59.19 101 ILE A C 1
ATOM 729 O O . ILE A 1 101 ? 44.252 4.218 3.320 1.00 59.19 101 ILE A O 1
ATOM 733 N N . SER A 1 102 ? 42.306 4.659 2.293 1.00 58.44 102 SER A N 1
ATOM 734 C CA . SER A 1 102 ? 42.377 6.105 2.528 1.00 58.44 102 SER A CA 1
ATOM 735 C C . SER A 1 102 ? 42.278 6.470 4.015 1.00 58.44 102 SER A C 1
ATOM 737 O O . SER A 1 102 ? 42.955 7.394 4.469 1.00 58.44 102 SER A O 1
ATOM 739 N N . GLU A 1 103 ? 41.499 5.717 4.793 1.00 58.97 103 GLU A N 1
ATOM 740 C CA . GLU A 1 103 ? 41.322 5.946 6.226 1.00 58.97 103 GLU A CA 1
ATOM 741 C C . GLU A 1 103 ? 42.549 5.489 7.030 1.00 58.97 103 GLU A C 1
ATOM 743 O O . GLU A 1 103 ? 42.994 6.192 7.943 1.00 58.97 103 GLU A O 1
ATOM 748 N N . LEU A 1 104 ? 43.190 4.390 6.613 1.00 57.91 104 LEU A N 1
ATOM 749 C CA . LEU A 1 104 ? 44.470 3.950 7.174 1.00 57.91 104 LEU A CA 1
ATOM 750 C C . LEU A 1 104 ? 45.599 4.959 6.879 1.00 57.91 104 LEU A C 1
ATOM 752 O O . LEU A 1 104 ? 46.398 5.279 7.759 1.00 57.91 104 LEU A O 1
ATOM 756 N N . MET A 1 105 ? 45.619 5.547 5.676 1.00 57.38 105 MET A N 1
ATOM 757 C CA . MET A 1 105 ? 46.580 6.595 5.295 1.00 57.38 105 MET A CA 1
ATOM 758 C C . MET A 1 105 ? 46.337 7.947 5.989 1.00 57.38 105 MET A C 1
ATOM 760 O O . MET A 1 105 ? 47.254 8.770 6.051 1.00 57.38 105 MET A O 1
ATOM 764 N N . ARG A 1 106 ? 45.133 8.199 6.525 1.00 57.66 106 ARG A N 1
ATOM 765 C CA . ARG A 1 106 ? 44.813 9.420 7.289 1.00 57.66 106 ARG A CA 1
ATOM 766 C C . ARG A 1 106 ? 45.343 9.399 8.723 1.00 57.66 106 ARG A C 1
ATOM 768 O O . ARG A 1 106 ? 45.496 10.468 9.307 1.00 57.66 106 ARG A O 1
ATOM 775 N N . ARG A 1 107 ? 45.632 8.224 9.297 1.00 57.31 107 ARG A N 1
ATOM 776 C CA . ARG A 1 107 ? 46.006 8.098 10.719 1.00 57.31 107 ARG A CA 1
ATOM 777 C C . ARG A 1 107 ? 47.506 8.014 11.018 1.00 57.31 107 ARG A C 1
ATOM 779 O O . ARG A 1 107 ? 47.848 8.070 12.193 1.00 57.31 107 ARG A O 1
ATOM 786 N N . GLY A 1 108 ? 48.395 7.912 10.023 1.00 56.12 108 GLY A N 1
ATOM 787 C CA . GLY A 1 108 ? 49.799 7.564 10.313 1.00 56.12 108 GLY A CA 1
ATOM 788 C C . GLY A 1 108 ? 50.923 8.246 9.532 1.00 56.12 108 GLY A C 1
ATOM 789 O O . GLY A 1 108 ? 52.078 8.031 9.881 1.00 56.12 108 GLY A O 1
ATOM 790 N N . ALA A 1 109 ? 50.663 9.058 8.506 1.00 56.84 109 ALA A N 1
ATOM 791 C CA . ALA A 1 109 ? 51.751 9.616 7.699 1.00 56.84 109 ALA A CA 1
ATOM 792 C C . ALA A 1 109 ? 51.942 11.116 7.958 1.00 56.84 109 ALA A C 1
ATOM 794 O O . ALA A 1 109 ? 51.081 11.924 7.608 1.00 56.84 109 ALA A O 1
ATOM 795 N N . TYR A 1 110 ? 53.100 11.476 8.523 1.00 62.09 110 TYR A N 1
ATOM 796 C CA . TYR A 1 110 ? 53.664 12.828 8.532 1.00 62.09 110 TYR A CA 1
ATOM 797 C C . TYR A 1 110 ? 53.767 13.351 7.092 1.00 62.09 110 TYR A C 1
ATOM 799 O O . TYR A 1 110 ? 54.793 13.223 6.427 1.00 62.09 110 TYR A O 1
ATOM 807 N N . ARG A 1 111 ? 52.680 13.924 6.572 1.00 61.56 111 ARG A N 1
ATOM 808 C CA . ARG A 1 111 ? 52.716 14.637 5.298 1.00 61.56 111 ARG A CA 1
ATOM 809 C C . ARG A 1 111 ? 53.403 15.970 5.536 1.00 61.56 111 ARG A C 1
ATOM 811 O O . ARG A 1 111 ? 52.960 16.773 6.358 1.00 61.56 111 ARG A O 1
ATOM 818 N N . ALA A 1 112 ? 54.498 16.188 4.824 1.00 69.00 112 ALA A N 1
ATOM 819 C CA . ALA A 1 112 ? 55.242 17.431 4.899 1.00 69.00 112 ALA A CA 1
ATOM 820 C C . ALA A 1 112 ? 54.339 18.639 4.534 1.00 69.00 112 ALA A C 1
ATOM 822 O O . ALA A 1 112 ? 53.446 18.498 3.691 1.00 69.00 112 ALA A O 1
ATOM 823 N N . PRO A 1 113 ? 54.535 19.823 5.150 1.00 67.25 113 PRO A N 1
ATOM 824 C CA . PRO A 1 113 ? 53.603 20.959 5.082 1.00 67.25 113 PRO A CA 1
ATOM 825 C C . PRO A 1 113 ? 53.253 21.428 3.663 1.00 67.25 113 PRO A C 1
ATOM 827 O O . PRO A 1 113 ? 52.134 21.872 3.424 1.00 67.25 113 PRO A O 1
ATOM 830 N N . TRP A 1 114 ? 54.173 21.256 2.714 1.00 71.62 114 TRP A N 1
ATOM 831 C CA . TRP A 1 114 ? 54.007 21.591 1.297 1.00 71.62 114 TRP A CA 1
ATOM 832 C C . TRP A 1 114 ? 53.063 20.664 0.508 1.00 71.62 114 TRP A C 1
ATOM 834 O O . TRP A 1 114 ? 52.694 20.978 -0.615 1.00 71.62 114 TRP A O 1
ATOM 844 N N . MET A 1 115 ? 52.639 19.535 1.090 1.00 60.91 115 MET A N 1
ATOM 845 C CA . MET A 1 115 ? 51.706 18.571 0.492 1.00 60.91 115 MET A CA 1
ATOM 846 C C . MET A 1 115 ? 50.300 18.677 1.096 1.00 60.91 115 MET A C 1
ATOM 848 O O . MET A 1 115 ? 49.450 17.828 0.830 1.00 60.91 115 MET A O 1
ATOM 852 N N . ARG A 1 116 ? 50.014 19.742 1.864 1.00 62.03 116 ARG A N 1
ATOM 853 C CA . ARG A 1 116 ? 48.646 20.150 2.244 1.00 62.03 116 ARG A CA 1
ATOM 854 C C . ARG A 1 116 ? 47.901 20.805 1.068 1.00 62.03 116 ARG A C 1
ATOM 856 O O . ARG A 1 116 ? 47.181 21.780 1.254 1.00 62.03 116 ARG A O 1
ATOM 863 N N . GLY A 1 117 ? 48.100 20.296 -0.147 1.00 61.66 117 GLY A N 1
ATOM 864 C CA . GLY A 1 117 ? 47.244 20.636 -1.277 1.00 61.66 117 GLY A CA 1
ATOM 865 C C . GLY A 1 117 ? 45.829 20.141 -0.994 1.00 61.66 117 GLY A C 1
ATOM 866 O O . GLY A 1 117 ? 45.664 19.118 -0.325 1.00 61.66 117 GLY A O 1
ATOM 867 N N . SER A 1 118 ? 44.835 20.898 -1.460 1.00 61.75 118 SER A N 1
ATOM 868 C CA . SER A 1 118 ? 43.411 20.587 -1.314 1.00 61.75 118 SER A CA 1
ATOM 869 C C . SER A 1 118 ? 43.180 19.093 -1.534 1.00 61.75 118 SER A C 1
ATOM 871 O O . SER A 1 118 ? 43.518 18.565 -2.597 1.00 61.75 118 SER A O 1
ATOM 873 N N . LEU A 1 119 ? 42.692 18.397 -0.501 1.00 62.59 119 LEU A N 1
ATOM 874 C CA . LEU A 1 119 ? 42.318 16.992 -0.628 1.00 62.59 119 LEU A CA 1
ATOM 875 C C . LEU A 1 119 ? 41.377 16.888 -1.837 1.00 62.59 119 LEU A C 1
ATOM 877 O O . LEU A 1 119 ? 40.468 17.716 -1.936 1.00 62.59 119 LEU A O 1
ATOM 881 N N . PRO A 1 120 ? 41.590 15.931 -2.759 1.00 61.34 120 PRO A N 1
ATOM 882 C CA . PRO A 1 120 ? 40.639 15.711 -3.833 1.00 61.34 120 PRO A CA 1
ATOM 883 C C . PRO A 1 120 ? 39.276 15.513 -3.185 1.00 61.34 120 PRO A C 1
ATOM 885 O O . PRO A 1 120 ? 39.150 14.736 -2.232 1.00 61.34 120 PRO A O 1
ATOM 888 N N . ASP A 1 121 ? 38.306 16.292 -3.652 1.00 57.53 121 ASP A N 1
ATOM 889 C CA . ASP A 1 121 ? 36.951 16.239 -3.149 1.00 57.53 121 ASP A CA 1
ATOM 890 C C . ASP A 1 121 ? 36.458 14.799 -3.306 1.00 57.53 121 ASP A C 1
ATOM 892 O O . ASP A 1 121 ? 36.246 14.296 -4.409 1.00 57.53 121 ASP A O 1
ATOM 896 N N . THR A 1 122 ? 36.388 14.097 -2.179 1.00 59.50 122 THR A N 1
ATOM 897 C CA . THR A 1 122 ? 35.899 12.718 -2.091 1.00 59.50 122 THR A CA 1
ATOM 898 C C . THR A 1 122 ? 34.390 12.770 -1.915 1.00 59.50 122 THR A C 1
ATOM 900 O O . THR A 1 122 ? 33.822 12.044 -1.106 1.00 59.50 122 THR A O 1
ATOM 903 N N . THR A 1 123 ? 33.733 13.661 -2.660 1.00 66.06 123 THR A N 1
ATOM 904 C CA . THR A 1 123 ? 32.288 13.649 -2.793 1.00 66.06 123 THR A CA 1
ATOM 905 C C . THR A 1 123 ? 31.925 12.325 -3.441 1.00 66.06 123 THR A C 1
ATOM 907 O O . THR A 1 123 ? 32.208 12.074 -4.615 1.00 66.06 123 THR A O 1
ATOM 910 N N . GLU A 1 124 ? 31.357 11.428 -2.635 1.00 65.38 124 GLU A N 1
ATOM 911 C CA . GLU A 1 124 ? 30.713 10.218 -3.118 1.00 65.38 124 GLU A CA 1
ATOM 912 C C . GLU A 1 124 ? 29.775 10.623 -4.256 1.00 65.38 124 GLU A C 1
ATOM 914 O O . GLU A 1 124 ? 28.765 11.303 -4.046 1.00 65.38 124 GLU A O 1
ATOM 919 N N . ARG A 1 125 ? 30.143 10.266 -5.491 1.00 68.88 125 ARG A N 1
ATOM 920 C CA . ARG A 1 125 ? 29.313 10.556 -6.656 1.00 68.88 125 ARG A CA 1
ATOM 921 C C . ARG A 1 125 ? 28.098 9.659 -6.574 1.00 68.88 125 ARG A C 1
ATOM 923 O O . ARG A 1 125 ? 28.114 8.509 -6.998 1.00 68.88 125 ARG A O 1
ATOM 930 N N . THR A 1 126 ? 27.045 10.205 -5.994 1.00 81.75 126 THR A N 1
ATOM 931 C CA . THR A 1 126 ? 25.746 9.562 -5.957 1.00 81.75 126 THR A CA 1
ATOM 932 C C . THR A 1 126 ? 25.160 9.649 -7.357 1.00 81.75 126 THR A C 1
ATOM 934 O O . THR A 1 126 ? 24.764 10.725 -7.808 1.00 81.75 126 THR A O 1
ATOM 937 N N . LYS A 1 127 ? 25.148 8.530 -8.082 1.00 87.56 127 LYS A N 1
ATOM 938 C CA . LYS A 1 127 ? 24.504 8.479 -9.391 1.00 87.56 127 LYS A CA 1
ATOM 939 C C . LYS A 1 127 ? 23.024 8.193 -9.175 1.00 87.56 127 LYS A C 1
ATOM 941 O O . LYS A 1 127 ? 22.651 7.100 -8.758 1.00 87.56 127 LYS A O 1
ATOM 946 N N . VAL A 1 128 ? 22.190 9.188 -9.459 1.00 91.12 128 VAL A N 1
ATOM 947 C CA . VAL A 1 128 ? 20.733 9.044 -9.439 1.00 91.12 128 VAL A CA 1
ATOM 948 C C . VAL A 1 128 ? 20.275 8.671 -10.845 1.00 91.12 128 VAL A C 1
ATOM 950 O O . VAL A 1 128 ? 20.450 9.446 -11.783 1.00 91.12 128 VAL A O 1
ATOM 953 N N . THR A 1 129 ? 19.719 7.473 -11.002 1.00 91.94 129 THR A N 1
ATOM 954 C CA . THR A 1 129 ? 19.108 7.014 -12.256 1.00 91.94 129 THR A CA 1
ATOM 955 C C . THR A 1 129 ? 17.593 7.058 -12.102 1.00 91.94 129 THR A C 1
ATOM 957 O O . THR A 1 129 ? 17.063 6.521 -11.133 1.00 91.94 129 THR A O 1
ATOM 960 N N . LEU A 1 130 ? 16.893 7.697 -13.040 1.00 94.31 130 LEU A N 1
ATOM 961 C CA . LEU A 1 130 ? 15.432 7.713 -13.062 1.00 94.31 130 LEU A CA 1
ATOM 962 C C . LEU A 1 130 ? 14.927 6.546 -13.913 1.00 94.31 130 LEU A C 1
ATOM 964 O O . LEU A 1 130 ? 15.219 6.481 -15.106 1.00 94.31 130 LEU A O 1
ATOM 968 N N . LEU A 1 131 ? 14.174 5.641 -13.301 1.00 95.06 131 LEU A N 1
ATOM 969 C CA . LEU A 1 131 ? 13.471 4.557 -13.976 1.00 95.06 131 LEU A CA 1
ATOM 970 C C . LEU A 1 131 ? 12.006 4.949 -14.116 1.00 95.06 131 LEU A C 1
ATOM 972 O O . LEU A 1 131 ? 11.417 5.479 -13.178 1.00 95.06 131 LEU A O 1
ATOM 976 N N . VAL A 1 132 ? 11.417 4.698 -15.278 1.00 96.50 132 VAL A N 1
ATOM 977 C CA . VAL A 1 132 ? 10.014 5.022 -15.552 1.00 96.50 132 VAL A CA 1
ATOM 978 C C . VAL A 1 132 ? 9.207 3.749 -15.731 1.00 96.50 132 VAL A C 1
ATOM 980 O O . VAL A 1 132 ? 9.726 2.704 -16.122 1.00 96.50 132 VAL A O 1
ATOM 983 N N . GLY A 1 133 ? 7.926 3.834 -15.416 1.00 95.88 133 GLY A N 1
ATOM 984 C CA . GLY A 1 133 ? 7.023 2.705 -15.461 1.00 95.88 133 GLY A CA 1
ATOM 985 C C . GLY A 1 133 ? 5.573 3.123 -15.601 1.00 95.88 133 GLY A C 1
ATOM 986 O O . GLY A 1 133 ? 5.238 4.308 -15.659 1.00 95.88 133 GLY A O 1
ATOM 987 N N . VAL A 1 134 ? 4.709 2.120 -15.641 1.00 96.38 134 VAL A N 1
ATOM 988 C CA . VAL A 1 134 ? 3.262 2.275 -15.703 1.00 96.38 134 VAL A CA 1
ATOM 989 C C . VAL A 1 134 ? 2.633 1.385 -14.647 1.00 96.38 134 VAL A C 1
ATOM 991 O O . VAL A 1 134 ? 2.937 0.195 -14.549 1.00 96.38 134 VAL A O 1
ATOM 994 N N . GLU A 1 135 ? 1.727 1.970 -13.881 1.00 94.44 135 GLU A N 1
ATOM 995 C CA . GLU A 1 135 ? 0.826 1.258 -12.991 1.00 94.44 135 GLU A CA 1
ATOM 996 C C . GLU A 1 135 ? -0.560 1.204 -13.618 1.00 94.44 135 GLU A C 1
ATOM 998 O O . GLU A 1 135 ? -1.069 2.215 -14.104 1.00 94.44 135 GLU A O 1
ATOM 1003 N N . LYS A 1 136 ? -1.170 0.024 -13.595 1.00 94.62 136 LYS A N 1
ATOM 1004 C CA . LYS A 1 136 ? -2.527 -0.232 -14.050 1.00 94.62 136 LYS A CA 1
ATOM 1005 C C . LYS A 1 136 ? -3.309 -0.896 -12.935 1.00 94.62 136 LYS A C 1
ATOM 1007 O O . LYS A 1 136 ? -2.870 -1.896 -12.368 1.00 94.62 136 LYS A O 1
ATOM 1012 N N . VAL A 1 137 ? -4.497 -0.378 -12.670 1.00 92.62 137 VAL A N 1
ATOM 1013 C CA . VAL A 1 137 ? -5.429 -0.977 -11.719 1.00 92.62 137 VAL A CA 1
ATOM 1014 C C . VAL A 1 137 ? -6.751 -1.169 -12.425 1.00 92.62 137 VAL A C 1
ATOM 1016 O O . VAL A 1 137 ? -7.236 -0.254 -13.079 1.00 92.62 137 VAL A O 1
ATOM 1019 N N . ALA A 1 138 ? -7.323 -2.361 -12.322 1.00 92.88 138 ALA A N 1
ATOM 1020 C CA . ALA A 1 138 ? -8.635 -2.655 -12.861 1.00 92.88 138 ALA A CA 1
ATOM 1021 C C . ALA A 1 138 ? -9.543 -3.224 -11.777 1.00 92.88 138 ALA A C 1
ATOM 1023 O O . ALA A 1 138 ? -9.138 -4.094 -11.006 1.00 92.88 138 ALA A O 1
ATOM 1024 N N . TYR A 1 139 ? -10.782 -2.756 -11.767 1.00 92.56 139 TYR A N 1
ATOM 1025 C CA . TYR A 1 139 ? -11.843 -3.237 -10.904 1.00 92.56 139 TYR A CA 1
ATOM 1026 C C . TYR A 1 139 ? -12.947 -3.829 -11.757 1.00 92.56 139 TYR A C 1
ATOM 1028 O O . TYR A 1 139 ? -13.307 -3.262 -12.788 1.00 92.56 139 TYR A O 1
ATOM 1036 N N . GLN A 1 140 ? -13.493 -4.949 -11.310 1.00 92.50 140 GLN A N 1
ATOM 1037 C CA . GLN A 1 140 ? -14.678 -5.558 -11.880 1.00 92.50 140 GLN A CA 1
ATOM 1038 C C . GLN A 1 140 ? -15.670 -5.846 -10.758 1.00 92.50 140 GLN A C 1
ATOM 1040 O O . GLN A 1 140 ? -15.330 -6.503 -9.773 1.00 92.50 140 GLN A O 1
ATOM 1045 N N . LEU A 1 141 ? -16.893 -5.344 -10.914 1.00 92.50 141 LEU A N 1
ATOM 1046 C CA . LEU A 1 141 ? -17.980 -5.635 -9.985 1.00 92.50 141 LEU A CA 1
ATOM 1047 C C . LEU A 1 141 ? -18.535 -7.030 -10.293 1.00 92.50 141 LEU A C 1
ATOM 1049 O O . LEU A 1 141 ? -18.767 -7.380 -11.451 1.00 92.50 141 LEU A O 1
ATOM 1053 N N . GLY A 1 142 ? -18.671 -7.843 -9.254 1.00 90.94 142 GLY A N 1
ATOM 1054 C CA . GLY A 1 142 ? -19.223 -9.189 -9.297 1.00 90.94 142 GLY A CA 1
ATOM 1055 C C . GLY A 1 142 ? -20.673 -9.219 -8.825 1.00 90.94 142 GLY A C 1
ATOM 1056 O O . GLY A 1 142 ? -21.443 -8.287 -9.052 1.00 90.94 142 GLY A O 1
ATOM 1057 N N . ASN A 1 143 ? -21.043 -10.316 -8.166 1.00 92.06 143 ASN A N 1
ATOM 1058 C CA . ASN A 1 143 ? -22.403 -10.524 -7.685 1.00 92.06 143 ASN A CA 1
ATOM 1059 C C . ASN A 1 143 ? -22.779 -9.503 -6.603 1.00 92.06 143 ASN A C 1
ATOM 1061 O O . ASN A 1 143 ? -21.957 -9.135 -5.759 1.00 92.06 143 ASN A O 1
ATOM 1065 N N . LEU A 1 144 ? -24.043 -9.087 -6.634 1.00 92.69 144 LEU A N 1
ATOM 1066 C CA . LEU A 1 144 ? -24.663 -8.260 -5.610 1.00 92.69 144 LEU A CA 1
ATOM 1067 C C . LEU A 1 144 ? -25.416 -9.163 -4.624 1.00 92.69 144 LEU A C 1
ATOM 1069 O O . LEU A 1 144 ? -26.235 -9.981 -5.037 1.00 92.69 144 LEU A O 1
ATOM 1073 N N . ASP A 1 145 ? -25.146 -8.988 -3.336 1.00 94.75 145 ASP A N 1
ATOM 1074 C CA . ASP A 1 145 ? -25.796 -9.661 -2.212 1.00 94.75 145 ASP A CA 1
ATOM 1075 C C . ASP A 1 145 ? -26.292 -8.592 -1.227 1.00 94.75 145 ASP A C 1
ATOM 1077 O O . ASP A 1 145 ? -25.562 -8.119 -0.351 1.00 94.75 145 ASP A O 1
ATOM 1081 N N . GLY A 1 146 ? -27.519 -8.114 -1.453 1.00 94.50 146 GLY A N 1
ATOM 1082 C CA . GLY A 1 146 ? -28.065 -6.954 -0.747 1.00 94.50 146 GLY A CA 1
ATOM 1083 C C . GLY A 1 146 ? -27.221 -5.698 -0.989 1.00 94.50 146 GLY A C 1
ATOM 1084 O O . GLY A 1 146 ? -27.061 -5.257 -2.127 1.00 94.50 146 GLY A O 1
ATOM 1085 N N . ASP A 1 147 ? -26.663 -5.136 0.086 1.00 93.75 147 ASP A N 1
ATOM 1086 C CA . ASP A 1 147 ? -25.771 -3.971 0.027 1.00 93.75 147 ASP A CA 1
ATOM 1087 C C . ASP A 1 147 ? -24.302 -4.337 -0.231 1.00 93.75 147 ASP A C 1
ATOM 1089 O O . ASP A 1 147 ? -23.466 -3.443 -0.391 1.00 93.75 147 ASP A O 1
ATOM 1093 N N . LEU A 1 148 ? -23.964 -5.628 -0.267 1.00 94.38 148 LEU A N 1
ATOM 1094 C CA . LEU A 1 148 ? -22.608 -6.104 -0.508 1.00 94.38 148 LEU A CA 1
ATOM 1095 C C . LEU A 1 148 ? -22.411 -6.416 -1.987 1.00 94.38 148 LEU A C 1
ATOM 1097 O O . LEU A 1 148 ? -23.120 -7.234 -2.561 1.00 94.38 148 LEU A O 1
ATOM 1101 N N . VAL A 1 149 ? -21.410 -5.800 -2.604 1.00 93.19 149 VAL A N 1
ATOM 1102 C CA . VAL A 1 149 ? -20.977 -6.133 -3.962 1.00 93.19 149 VAL A CA 1
ATOM 1103 C C . VAL A 1 149 ? -19.608 -6.795 -3.915 1.00 93.19 149 VAL A C 1
ATOM 1105 O O . VAL A 1 149 ? -18.691 -6.318 -3.242 1.00 93.19 149 VAL A O 1
ATOM 1108 N N . GLU A 1 150 ? -19.463 -7.919 -4.612 1.00 95.00 150 GLU A N 1
ATOM 1109 C CA . GLU A 1 150 ? -18.151 -8.524 -4.819 1.00 95.00 150 GLU A CA 1
ATOM 1110 C C . GLU A 1 150 ? -17.302 -7.601 -5.705 1.00 95.00 150 GLU A C 1
ATOM 1112 O O . GLU A 1 150 ? -17.744 -7.158 -6.762 1.00 95.00 150 GLU A O 1
ATOM 1117 N N . LEU A 1 151 ? -16.072 -7.314 -5.292 1.00 94.19 151 LEU A N 1
ATOM 1118 C CA . LEU A 1 151 ? -15.125 -6.490 -6.034 1.00 94.19 151 LEU A CA 1
ATOM 1119 C C . LEU A 1 151 ? -13.918 -7.341 -6.415 1.00 94.19 151 LEU A C 1
ATOM 1121 O O . LEU A 1 151 ? -13.167 -7.789 -5.546 1.00 94.19 151 LEU A O 1
ATOM 1125 N N . LYS A 1 152 ? -13.698 -7.535 -7.714 1.00 95.81 152 LYS A N 1
ATOM 1126 C CA . LYS A 1 152 ? -12.483 -8.158 -8.244 1.00 95.81 152 LYS A CA 1
ATOM 1127 C C . LYS A 1 152 ? -11.497 -7.069 -8.628 1.00 95.81 152 LYS A C 1
ATOM 1129 O O . LYS A 1 152 ? -11.801 -6.224 -9.463 1.00 95.81 152 LYS A O 1
ATOM 1134 N N . LYS A 1 153 ? -10.310 -7.103 -8.034 1.00 95.19 153 LYS A N 1
ATOM 1135 C CA . LYS A 1 153 ? -9.213 -6.170 -8.292 1.00 95.19 153 LYS A CA 1
ATOM 1136 C C . LYS A 1 153 ? -8.118 -6.878 -9.076 1.00 95.19 153 LYS A C 1
ATOM 1138 O O . LYS A 1 153 ? -7.725 -7.989 -8.731 1.00 95.19 153 LYS A O 1
ATOM 1143 N N . THR A 1 154 ? -7.598 -6.240 -10.113 1.00 96.00 154 THR A N 1
ATOM 1144 C CA . THR A 1 154 ? -6.366 -6.631 -10.805 1.00 96.00 154 THR A CA 1
ATOM 1145 C C . THR A 1 154 ? -5.397 -5.466 -10.751 1.00 96.00 154 THR A C 1
ATOM 1147 O O . THR A 1 154 ? -5.776 -4.324 -10.996 1.00 96.00 154 THR A O 1
ATOM 1150 N N . TYR A 1 155 ? -4.152 -5.757 -10.408 1.00 95.00 155 TYR A N 1
ATOM 1151 C CA . TYR A 1 155 ? -3.099 -4.775 -10.222 1.00 95.00 155 TYR A CA 1
ATOM 1152 C C . TYR A 1 155 ? -1.885 -5.167 -11.050 1.00 95.00 155 TYR A C 1
ATOM 1154 O O . TYR A 1 155 ? -1.463 -6.323 -11.003 1.00 95.00 155 TYR A O 1
ATOM 1162 N N . GLN A 1 156 ? -1.327 -4.206 -11.778 1.00 96.25 156 GLN A N 1
ATOM 1163 C CA . GLN A 1 156 ? -0.082 -4.370 -12.511 1.00 96.25 156 GLN A CA 1
ATOM 1164 C C . GLN A 1 156 ? 0.792 -3.137 -12.329 1.00 96.25 156 GLN A C 1
ATOM 1166 O O . GLN A 1 156 ? 0.387 -2.037 -12.687 1.00 96.25 156 GLN A O 1
ATOM 1171 N N . LEU A 1 157 ? 2.011 -3.317 -11.842 1.00 95.88 157 LEU A N 1
ATOM 1172 C CA . LEU A 1 157 ? 3.062 -2.309 -11.903 1.00 95.88 157 LEU A CA 1
ATOM 1173 C C . LEU A 1 157 ? 4.187 -2.857 -12.761 1.00 95.88 157 LEU A C 1
ATOM 1175 O O . LEU A 1 157 ? 4.671 -3.958 -12.518 1.00 95.88 157 LEU A O 1
ATOM 1179 N N . ARG A 1 158 ? 4.627 -2.083 -13.747 1.00 96.75 158 ARG A N 1
ATOM 1180 C CA . ARG A 1 158 ? 5.798 -2.408 -14.555 1.00 96.75 158 ARG A CA 1
ATOM 1181 C C . ARG A 1 158 ? 6.715 -1.206 -14.616 1.00 96.75 158 ARG A C 1
ATOM 1183 O O . ARG A 1 158 ? 6.290 -0.140 -15.046 1.00 96.75 158 ARG A O 1
ATOM 1190 N N . ILE A 1 159 ? 7.967 -1.403 -14.237 1.00 96.75 159 ILE A N 1
ATOM 1191 C CA . ILE A 1 159 ? 9.026 -0.403 -14.327 1.00 96.75 159 ILE A CA 1
ATOM 1192 C C . ILE A 1 159 ? 10.064 -0.935 -15.290 1.00 96.75 159 ILE A C 1
ATOM 1194 O O . ILE A 1 159 ? 10.593 -2.032 -15.099 1.00 96.75 159 ILE A O 1
ATOM 1198 N N . ASP A 1 160 ? 10.310 -0.176 -16.347 1.00 96.50 160 ASP A N 1
ATOM 1199 C CA . ASP A 1 160 ? 11.221 -0.591 -17.398 1.00 96.50 160 ASP A CA 1
ATOM 1200 C C . ASP A 1 160 ? 12.675 -0.561 -16.899 1.00 96.50 160 ASP A C 1
ATOM 1202 O O . ASP A 1 160 ? 13.019 0.103 -15.916 1.00 96.50 160 ASP A O 1
ATOM 1206 N N . GLY A 1 161 ? 13.536 -1.336 -17.561 1.00 94.12 161 GLY A N 1
ATOM 1207 C CA . GLY A 1 161 ? 14.969 -1.336 -17.286 1.00 94.12 161 GLY A CA 1
ATOM 1208 C C . GLY A 1 161 ? 15.656 -0.034 -17.717 1.00 94.12 161 GLY A C 1
ATOM 1209 O O . GLY A 1 161 ? 15.043 0.886 -18.262 1.00 94.12 161 GLY A O 1
ATOM 1210 N N . LYS A 1 162 ? 16.976 0.044 -17.507 1.00 92.75 162 LYS A N 1
ATOM 1211 C CA . LYS A 1 162 ? 17.779 1.230 -17.871 1.00 92.75 162 LYS A CA 1
ATOM 1212 C C . LYS A 1 162 ? 17.761 1.494 -19.379 1.00 92.75 162 LYS A C 1
ATOM 1214 O O . LYS A 1 162 ? 17.893 2.641 -19.807 1.00 92.75 162 LYS A O 1
ATOM 1219 N N . LYS A 1 163 ? 17.619 0.441 -20.186 1.00 94.00 163 LYS A N 1
ATOM 1220 C CA . LYS A 1 163 ? 17.427 0.505 -21.637 1.00 94.00 163 LYS A CA 1
ATOM 1221 C C . LYS A 1 163 ? 16.135 -0.207 -22.019 1.00 94.00 163 LYS A C 1
ATOM 1223 O O . LYS A 1 163 ? 15.725 -1.164 -21.376 1.00 94.00 163 LYS A O 1
ATOM 1228 N N . LYS A 1 164 ? 15.548 0.190 -23.149 1.00 91.44 164 LYS A N 1
ATOM 1229 C CA . LYS A 1 164 ? 14.323 -0.424 -23.693 1.00 91.44 164 LYS A CA 1
ATOM 1230 C C . LYS A 1 164 ? 14.465 -1.926 -23.999 1.00 91.44 164 LYS A C 1
ATOM 1232 O O . LYS A 1 164 ? 13.468 -2.635 -24.024 1.00 91.44 164 LYS A O 1
ATOM 1237 N N . SER A 1 165 ? 15.685 -2.390 -24.277 1.00 95.00 165 SER A N 1
ATOM 1238 C CA . SER A 1 165 ? 16.001 -3.803 -24.521 1.00 95.00 165 SER A CA 1
ATOM 1239 C C . SER A 1 165 ? 16.160 -4.628 -23.246 1.00 95.00 165 SER A C 1
ATOM 1241 O O . SER A 1 165 ? 16.179 -5.853 -23.329 1.00 95.00 165 SER A O 1
ATOM 1243 N N . ASP A 1 166 ? 16.345 -3.974 -22.100 1.00 94.50 166 ASP A N 1
ATOM 1244 C CA . ASP A 1 166 ? 16.586 -4.658 -20.837 1.00 94.50 166 ASP A CA 1
ATOM 1245 C C . ASP A 1 166 ? 15.263 -5.241 -20.309 1.00 94.50 166 ASP A C 1
ATOM 1247 O O . ASP A 1 166 ? 14.188 -4.684 -20.572 1.00 94.50 166 ASP A O 1
ATOM 1251 N N . PRO A 1 167 ? 15.305 -6.354 -19.556 1.00 95.88 167 PRO A N 1
ATOM 1252 C CA . PRO A 1 167 ? 14.135 -6.815 -18.821 1.00 95.88 167 PRO A CA 1
ATOM 1253 C C . PRO A 1 167 ? 13.607 -5.715 -17.876 1.00 95.88 167 PRO A C 1
ATOM 1255 O O . PRO A 1 167 ? 14.372 -4.841 -17.452 1.00 95.88 167 PRO A O 1
ATOM 1258 N N . PRO A 1 168 ? 12.304 -5.734 -17.532 1.00 96.69 168 PRO A N 1
ATOM 1259 C CA . PRO A 1 168 ? 11.743 -4.812 -16.550 1.00 96.69 168 PRO A CA 1
ATOM 1260 C C . PRO A 1 168 ? 12.508 -4.881 -15.233 1.00 96.69 168 PRO A C 1
ATOM 1262 O O . PRO A 1 168 ? 12.736 -5.971 -14.715 1.00 96.69 168 PRO A O 1
ATOM 1265 N N . TYR A 1 169 ? 12.854 -3.723 -14.677 1.00 95.38 169 TYR A N 1
ATOM 1266 C CA . TYR A 1 169 ? 13.530 -3.640 -13.387 1.00 95.38 169 TYR A CA 1
ATOM 1267 C C . TYR A 1 169 ? 12.636 -4.146 -12.249 1.00 95.38 169 TYR A C 1
ATOM 1269 O O . TYR A 1 169 ? 13.086 -4.878 -11.372 1.00 95.38 169 TYR A O 1
ATOM 1277 N N . LEU A 1 170 ? 11.354 -3.776 -12.279 1.00 95.75 170 LEU A N 1
ATOM 1278 C CA . LEU A 1 170 ? 10.365 -4.191 -11.290 1.00 95.75 170 LEU A CA 1
ATOM 1279 C C . LEU A 1 170 ? 9.062 -4.552 -11.995 1.00 95.75 170 LEU A C 1
ATOM 1281 O O . LEU A 1 170 ? 8.553 -3.780 -12.810 1.00 95.75 170 LEU A O 1
ATOM 1285 N N . THR A 1 171 ? 8.493 -5.699 -11.637 1.00 96.19 171 THR A N 1
ATOM 1286 C CA . THR A 1 171 ? 7.108 -6.039 -11.974 1.00 96.19 171 THR A CA 1
ATOM 1287 C C . THR A 1 171 ? 6.340 -6.443 -10.729 1.00 96.19 171 THR A C 1
ATOM 1289 O O . THR A 1 171 ? 6.874 -7.115 -9.849 1.00 96.19 171 THR A O 1
ATOM 1292 N N . VAL A 1 172 ? 5.087 -6.015 -10.644 1.00 96.00 172 VAL A N 1
ATOM 1293 C CA . VAL A 1 172 ? 4.144 -6.459 -9.623 1.00 96.00 172 VAL A CA 1
ATOM 1294 C C . VAL A 1 172 ? 2.868 -6.855 -10.329 1.00 96.00 172 VAL A C 1
ATOM 1296 O O . VAL A 1 172 ? 2.216 -6.003 -10.921 1.00 96.00 172 VAL A O 1
ATOM 1299 N N . ASP A 1 173 ? 2.497 -8.122 -10.233 1.00 97.00 173 ASP A N 1
ATOM 1300 C CA . ASP A 1 173 ? 1.234 -8.630 -10.761 1.00 97.00 173 ASP A CA 1
ATOM 1301 C C . ASP A 1 173 ? 0.393 -9.143 -9.604 1.00 97.00 173 ASP A C 1
ATOM 1303 O O . ASP A 1 173 ? 0.860 -9.951 -8.797 1.00 97.00 173 ASP A O 1
ATOM 1307 N N . GLY A 1 174 ? -0.847 -8.673 -9.499 1.00 96.19 174 GLY A N 1
ATOM 1308 C CA . GLY A 1 174 ? -1.720 -9.031 -8.394 1.00 96.19 174 GLY A CA 1
ATOM 1309 C C . GLY A 1 174 ? -3.186 -9.128 -8.765 1.00 96.19 174 GLY A C 1
ATOM 1310 O O . GLY A 1 174 ? -3.680 -8.462 -9.673 1.00 96.19 174 GLY A O 1
ATOM 1311 N N . THR A 1 175 ? -3.893 -9.968 -8.021 1.00 97.56 175 THR A N 1
ATOM 1312 C CA . THR A 1 175 ? -5.343 -10.120 -8.107 1.00 97.56 175 THR A CA 1
ATOM 1313 C C . THR A 1 175 ? -5.934 -10.219 -6.713 1.00 97.56 175 THR A C 1
ATOM 1315 O O . THR A 1 175 ? -5.325 -10.778 -5.800 1.00 97.56 175 THR A O 1
ATOM 1318 N N . GLY A 1 176 ? -7.128 -9.675 -6.530 1.00 96.75 176 GLY A N 1
ATOM 1319 C CA . GLY A 1 176 ? -7.842 -9.774 -5.269 1.00 96.75 176 GLY A CA 1
ATOM 1320 C C . GLY A 1 176 ? -9.339 -9.843 -5.454 1.00 96.75 176 GLY A C 1
ATOM 1321 O O . GLY A 1 176 ? -9.876 -9.415 -6.474 1.00 96.75 176 GLY A O 1
ATOM 1322 N N . ILE A 1 177 ? -9.995 -10.399 -4.445 1.00 97.38 177 ILE A N 1
ATOM 1323 C CA . ILE A 1 177 ? -11.447 -10.452 -4.338 1.00 97.38 177 ILE A CA 1
ATOM 1324 C C . ILE A 1 177 ? -11.807 -9.882 -2.974 1.00 97.38 177 ILE A C 1
ATOM 1326 O O . ILE A 1 177 ? -11.240 -10.281 -1.953 1.00 97.38 177 ILE A O 1
ATOM 1330 N N . GLY A 1 178 ? -12.728 -8.931 -2.963 1.00 96.19 178 GLY A N 1
ATOM 1331 C CA . GLY A 1 178 ? -13.237 -8.319 -1.750 1.00 96.19 178 GLY A CA 1
ATOM 1332 C C . GLY A 1 178 ? -14.741 -8.122 -1.783 1.00 96.19 178 GLY A C 1
ATOM 1333 O O . GLY A 1 178 ? -15.397 -8.397 -2.784 1.00 96.19 178 GLY A O 1
ATOM 1334 N N . LYS A 1 179 ? -15.283 -7.649 -0.665 1.00 95.81 179 LYS A N 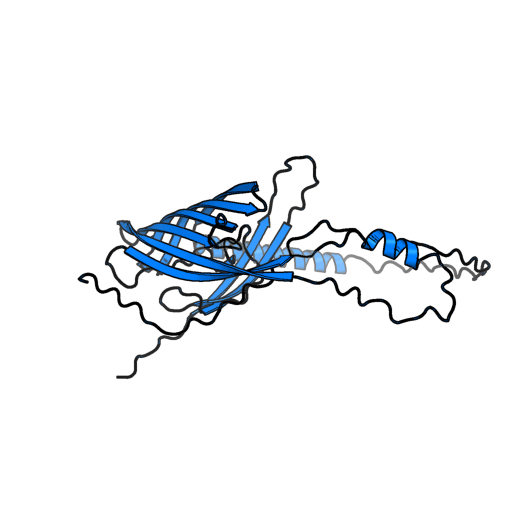1
ATOM 1335 C CA . LYS A 1 179 ? -16.684 -7.249 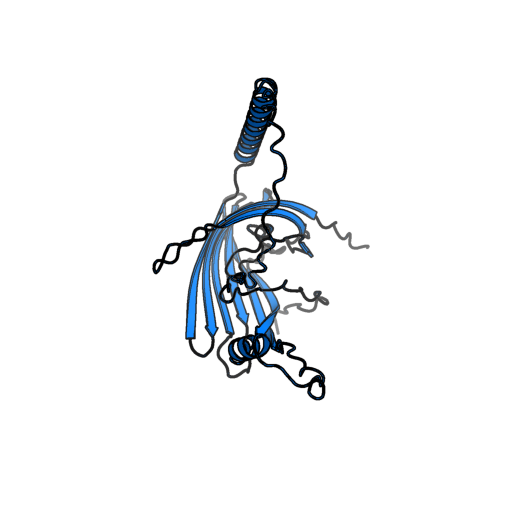-0.529 1.00 95.81 179 LYS A CA 1
ATOM 1336 C C . LYS A 1 179 ? -16.738 -5.764 -0.220 1.00 95.81 179 LYS A C 1
ATOM 1338 O O . LYS A 1 179 ? -16.108 -5.322 0.740 1.00 95.81 179 LYS A O 1
ATOM 1343 N N . PHE A 1 180 ? -17.492 -5.016 -1.009 1.00 93.12 180 PHE A N 1
ATOM 1344 C CA . PHE A 1 180 ? -17.738 -3.598 -0.790 1.00 93.12 180 PHE A CA 1
ATOM 1345 C C . PHE A 1 180 ? -19.175 -3.381 -0.329 1.00 93.12 180 PHE A C 1
ATOM 1347 O O . PHE A 1 180 ? -20.104 -3.915 -0.929 1.00 93.12 180 PHE A O 1
ATOM 1354 N N . ASN A 1 181 ? -19.365 -2.579 0.714 1.00 92.44 181 ASN A N 1
ATOM 1355 C CA . ASN A 1 181 ? -20.677 -2.223 1.230 1.00 92.44 181 ASN A CA 1
ATOM 1356 C C . ASN A 1 181 ? -21.148 -0.907 0.602 1.00 92.44 181 ASN A C 1
ATOM 1358 O O . ASN A 1 181 ? -20.654 0.167 0.951 1.00 92.44 181 ASN A O 1
ATOM 1362 N N . LYS A 1 182 ? -22.121 -0.988 -0.309 1.00 89.00 182 LYS A N 1
ATOM 1363 C CA . LYS A 1 182 ? -22.653 0.159 -1.058 1.00 89.00 182 LYS A CA 1
ATOM 1364 C C . LYS A 1 182 ? -23.339 1.185 -0.168 1.00 89.00 182 LYS A C 1
ATOM 1366 O O . LYS A 1 182 ? -23.121 2.375 -0.360 1.00 89.00 182 LYS A O 1
ATOM 1371 N N . ALA A 1 183 ? -24.123 0.736 0.811 1.00 89.38 183 ALA A N 1
ATOM 1372 C CA . ALA A 1 183 ? -24.843 1.625 1.719 1.00 89.38 183 ALA A CA 1
ATOM 1373 C C . ALA A 1 183 ? -23.891 2.485 2.565 1.00 89.38 183 ALA A C 1
ATOM 1375 O O . ALA A 1 183 ? -24.198 3.630 2.888 1.00 89.38 183 ALA A O 1
ATOM 1376 N N . ARG A 1 184 ? -22.722 1.936 2.916 1.00 87.00 184 ARG A N 1
ATOM 1377 C CA . ARG A 1 184 ? -21.711 2.623 3.730 1.00 87.00 184 ARG A CA 1
ATOM 1378 C C . ARG A 1 184 ? -20.589 3.270 2.917 1.00 87.00 184 ARG A C 1
ATOM 1380 O O . ARG A 1 184 ? -19.827 4.043 3.487 1.00 87.00 184 ARG A O 1
ATOM 1387 N N . GLY A 1 185 ? -20.464 2.946 1.631 1.00 85.50 185 GLY A N 1
ATOM 1388 C CA . GLY A 1 185 ? -19.403 3.459 0.766 1.00 85.50 185 GLY A CA 1
ATOM 1389 C C . GLY A 1 185 ? -17.998 2.999 1.171 1.00 85.50 185 GLY A C 1
ATOM 1390 O O . GLY A 1 185 ? -17.050 3.761 1.019 1.00 85.50 185 GLY A O 1
ATOM 1391 N N . VAL A 1 186 ? -17.849 1.791 1.730 1.00 87.81 186 VAL A N 1
ATOM 1392 C CA . VAL A 1 186 ? -16.560 1.287 2.245 1.00 87.81 186 VAL A CA 1
ATOM 1393 C C . VAL A 1 186 ? -16.338 -0.192 1.934 1.00 87.81 186 VAL A C 1
ATOM 1395 O O . VAL A 1 186 ? -17.289 -0.969 1.829 1.00 87.81 186 VAL A O 1
ATOM 1398 N N . MET A 1 187 ? -15.070 -0.602 1.847 1.00 92.88 187 MET A N 1
ATOM 1399 C CA . MET A 1 187 ? -14.686 -2.014 1.773 1.00 92.88 187 MET A CA 1
ATOM 1400 C C . MET A 1 187 ? -14.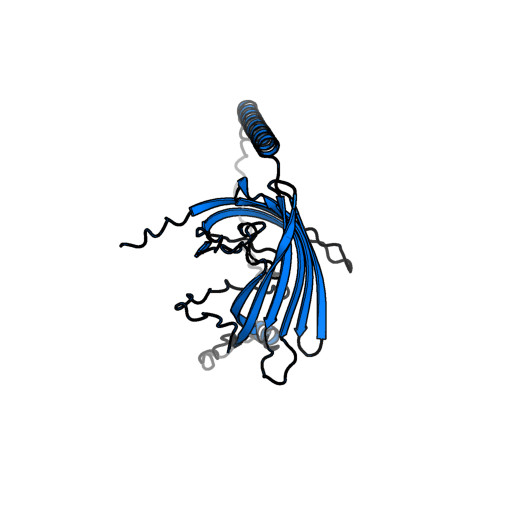915 -2.719 3.117 1.00 92.88 187 MET A C 1
ATOM 1402 O O . MET A 1 187 ? -14.450 -2.256 4.157 1.00 92.88 187 MET A O 1
ATOM 1406 N N . ASP A 1 188 ? -15.585 -3.871 3.088 1.00 94.44 188 ASP A N 1
ATOM 1407 C CA . ASP A 1 188 ? -15.768 -4.736 4.260 1.00 94.44 188 ASP A CA 1
ATOM 1408 C C . ASP A 1 188 ? -14.635 -5.751 4.403 1.00 94.44 188 ASP A C 1
ATOM 1410 O O . ASP A 1 188 ? -14.195 -6.038 5.511 1.00 94.44 188 ASP A O 1
ATOM 1414 N N . SER A 1 189 ? -14.134 -6.303 3.300 1.00 96.44 189 SER A N 1
ATOM 1415 C CA . SER A 1 189 ? -12.989 -7.219 3.333 1.00 96.44 189 SER A CA 1
ATOM 1416 C C . SER A 1 189 ? -12.328 -7.341 1.969 1.00 96.44 189 SER A C 1
ATOM 1418 O O . SER A 1 189 ? -12.974 -7.124 0.944 1.00 96.44 189 SER A O 1
ATOM 1420 N N . MET A 1 190 ? -11.057 -7.737 1.944 1.00 97.12 190 MET A N 1
ATOM 1421 C CA . MET A 1 190 ? -10.373 -8.147 0.721 1.00 97.12 190 MET A CA 1
ATOM 1422 C C . MET A 1 190 ? -9.311 -9.199 1.014 1.00 97.12 190 MET A C 1
ATOM 1424 O O . MET A 1 190 ? -8.586 -9.127 2.008 1.00 97.12 190 MET A O 1
ATOM 1428 N N . VAL A 1 191 ? -9.194 -10.153 0.094 1.00 97.69 191 VAL A N 1
ATOM 1429 C CA . VAL A 1 191 ? -8.044 -11.046 -0.028 1.00 97.69 191 VAL A CA 1
ATOM 1430 C C . VAL A 1 191 ? -7.358 -10.729 -1.346 1.00 97.69 191 VAL A C 1
ATOM 1432 O O . VAL A 1 191 ? -7.936 -10.921 -2.413 1.00 97.69 191 VAL A O 1
ATOM 1435 N N . PHE A 1 192 ? -6.125 -10.249 -1.270 1.00 96.44 192 PHE A N 1
ATOM 1436 C CA . PHE A 1 192 ? -5.307 -9.856 -2.406 1.00 96.44 192 PHE A CA 1
ATOM 1437 C C . PHE A 1 192 ? -4.007 -10.659 -2.413 1.00 96.44 192 PHE A C 1
ATOM 1439 O O . PHE A 1 192 ? -3.353 -10.829 -1.385 1.00 96.44 192 PHE A O 1
ATOM 1446 N N . LYS A 1 193 ? -3.638 -11.187 -3.576 1.00 97.06 193 LYS A N 1
ATOM 1447 C CA . LYS A 1 193 ? -2.401 -11.932 -3.797 1.00 97.06 193 LYS A CA 1
ATOM 1448 C C . LYS A 1 193 ? -1.633 -11.255 -4.914 1.00 97.06 193 LYS A C 1
ATOM 1450 O O . LYS A 1 193 ? -2.199 -11.019 -5.980 1.00 97.06 193 LYS A O 1
ATOM 1455 N N . SER A 1 194 ? -0.354 -10.996 -4.699 1.00 96.38 194 SER A N 1
ATOM 1456 C CA . SER A 1 194 ? 0.534 -10.476 -5.730 1.00 96.38 194 SER A CA 1
ATOM 1457 C C . SER A 1 194 ? 1.879 -11.183 -5.739 1.00 96.38 194 SER A C 1
ATOM 1459 O O . SER A 1 194 ? 2.253 -11.888 -4.804 1.00 96.38 194 SER A O 1
ATOM 1461 N N . THR A 1 195 ? 2.594 -11.033 -6.845 1.00 96.44 195 THR A N 1
ATOM 1462 C CA . THR A 1 195 ? 3.991 -11.433 -6.979 1.00 96.44 195 THR A CA 1
ATOM 1463 C C . THR A 1 195 ? 4.789 -10.206 -7.370 1.00 96.44 195 THR A C 1
ATOM 1465 O O . THR A 1 195 ? 4.483 -9.573 -8.377 1.00 96.44 195 THR A O 1
ATOM 1468 N N . VAL A 1 196 ? 5.801 -9.884 -6.571 1.00 95.69 196 VAL A N 1
ATOM 1469 C CA . VAL A 1 196 ? 6.784 -8.845 -6.872 1.00 95.69 196 VAL A CA 1
ATOM 1470 C C . VAL A 1 196 ? 8.006 -9.526 -7.473 1.00 95.69 196 VAL A C 1
ATOM 1472 O O . VAL A 1 196 ? 8.556 -10.445 -6.867 1.00 95.69 196 VAL A O 1
ATOM 1475 N N . VAL A 1 197 ? 8.432 -9.098 -8.656 1.00 95.88 197 VAL A N 1
ATOM 1476 C CA . VAL A 1 197 ? 9.664 -9.560 -9.297 1.00 95.88 197 VAL A CA 1
ATOM 1477 C C . VAL A 1 197 ? 10.595 -8.373 -9.465 1.00 95.88 197 VAL A C 1
ATOM 1479 O O . VAL A 1 197 ? 10.273 -7.430 -10.187 1.00 95.88 197 VAL A O 1
ATOM 1482 N N . LEU A 1 198 ? 11.736 -8.434 -8.788 1.00 94.69 198 LEU A N 1
ATOM 1483 C CA . LEU A 1 198 ? 12.820 -7.470 -8.913 1.00 94.69 198 LEU A CA 1
ATOM 1484 C C . LEU A 1 198 ? 13.933 -8.097 -9.749 1.00 94.69 198 LEU A C 1
ATOM 1486 O O . LEU A 1 198 ? 14.467 -9.140 -9.374 1.00 94.69 198 LEU A O 1
ATOM 1490 N N . GLU A 1 199 ? 14.287 -7.449 -10.850 1.00 94.88 199 GLU A N 1
ATOM 1491 C CA . GLU A 1 199 ? 15.396 -7.851 -11.705 1.00 94.88 199 GLU A CA 1
ATOM 1492 C C . GLU A 1 199 ? 16.605 -6.964 -11.406 1.00 94.88 199 GLU A C 1
ATOM 1494 O O . GLU A 1 199 ? 16.565 -5.744 -11.591 1.00 94.88 199 GLU A O 1
ATOM 1499 N N . ASN A 1 200 ? 17.701 -7.567 -10.953 1.00 89.81 200 ASN A N 1
ATOM 1500 C CA . ASN A 1 200 ? 18.945 -6.845 -10.724 1.00 89.81 200 ASN A CA 1
ATOM 1501 C C . ASN A 1 200 ? 20.130 -7.646 -11.262 1.00 89.81 200 ASN A C 1
ATOM 1503 O O . ASN A 1 200 ? 20.391 -8.753 -10.802 1.00 89.81 200 ASN A O 1
ATOM 1507 N N . GLU A 1 201 ? 20.837 -7.082 -12.243 1.00 89.44 201 GLU A N 1
ATOM 1508 C CA . GLU A 1 201 ? 22.054 -7.672 -12.829 1.00 89.44 201 GLU A CA 1
ATOM 1509 C C . GLU A 1 201 ? 21.874 -9.125 -13.327 1.00 89.44 201 GLU A C 1
ATOM 1511 O O . GLU A 1 201 ? 22.779 -9.949 -13.230 1.00 89.44 201 GLU A O 1
ATOM 1516 N N . GLY A 1 202 ? 20.696 -9.443 -13.881 1.00 90.38 202 GLY A N 1
ATOM 1517 C CA . GLY A 1 202 ? 20.358 -10.778 -14.395 1.00 90.38 202 GLY A CA 1
ATOM 1518 C C . GLY A 1 202 ? 19.892 -11.774 -13.327 1.00 90.38 202 GLY A C 1
ATOM 1519 O O . GLY A 1 202 ? 19.711 -12.956 -13.624 1.00 90.38 202 GLY A O 1
ATOM 1520 N N . ILE A 1 203 ? 19.720 -11.321 -12.081 1.00 94.25 203 ILE A N 1
ATOM 1521 C CA . ILE A 1 203 ? 19.132 -12.099 -10.992 1.00 94.25 203 ILE A CA 1
ATOM 1522 C C . ILE A 1 203 ? 17.697 -11.616 -10.765 1.00 94.25 203 ILE A C 1
ATOM 1524 O O . ILE A 1 203 ? 17.470 -10.472 -10.366 1.00 94.25 203 ILE A O 1
ATOM 1528 N N . ALA A 1 204 ? 16.744 -12.530 -10.958 1.00 95.06 204 ALA A N 1
ATOM 1529 C CA . ALA A 1 204 ? 15.327 -12.310 -10.693 1.00 95.06 204 ALA A CA 1
ATOM 1530 C C . ALA A 1 204 ? 14.966 -12.746 -9.264 1.00 95.06 204 ALA A C 1
ATOM 1532 O O . ALA A 1 204 ? 14.947 -13.941 -8.951 1.00 95.06 204 ALA A O 1
ATOM 1533 N N . ILE A 1 205 ? 14.616 -11.795 -8.400 1.00 94.56 205 ILE A N 1
ATOM 1534 C CA . ILE A 1 205 ? 14.103 -12.067 -7.053 1.00 94.56 205 ILE A CA 1
ATOM 1535 C C . ILE A 1 205 ? 12.577 -12.030 -7.103 1.00 94.56 205 ILE A C 1
ATOM 1537 O O . ILE A 1 205 ? 11.992 -10.991 -7.400 1.00 94.56 205 ILE A O 1
ATOM 1541 N N . LYS A 1 206 ? 11.928 -13.157 -6.792 1.00 96.00 206 LYS A N 1
ATOM 1542 C CA . LYS A 1 206 ? 10.463 -13.276 -6.749 1.00 96.00 206 LYS A CA 1
ATOM 1543 C C . LYS A 1 206 ? 9.970 -13.330 -5.308 1.00 96.00 206 LYS A C 1
ATOM 1545 O O . LYS A 1 206 ? 10.344 -14.233 -4.565 1.00 96.00 206 LYS A O 1
ATOM 1550 N N . VAL A 1 207 ? 9.094 -12.402 -4.940 1.00 94.38 207 VAL A N 1
ATOM 1551 C CA . VAL A 1 207 ? 8.494 -12.303 -3.607 1.00 94.38 207 VAL A CA 1
ATOM 1552 C C . VAL A 1 207 ? 6.974 -12.439 -3.731 1.00 94.38 207 VAL A C 1
ATOM 1554 O O . VAL A 1 207 ? 6.323 -11.527 -4.248 1.00 94.38 207 VAL A O 1
ATOM 1557 N N . PRO A 1 208 ? 6.379 -13.565 -3.296 1.00 95.44 208 PRO A N 1
ATOM 1558 C CA . PRO A 1 208 ? 4.932 -13.684 -3.209 1.00 95.44 208 PRO A CA 1
ATOM 1559 C C . PRO A 1 208 ? 4.419 -12.874 -2.015 1.00 95.44 208 PRO A C 1
ATOM 1561 O O . PRO A 1 208 ? 4.959 -12.950 -0.913 1.00 95.44 208 PRO A O 1
ATOM 1564 N N . VAL A 1 209 ? 3.346 -12.124 -2.229 1.00 94.12 209 VAL A N 1
ATOM 1565 C CA . VAL A 1 209 ? 2.712 -11.277 -1.222 1.00 94.12 209 VAL A CA 1
ATOM 1566 C C . VAL A 1 209 ? 1.245 -11.672 -1.108 1.00 94.12 209 VAL A C 1
ATOM 1568 O O . VAL A 1 209 ? 0.533 -11.790 -2.105 1.00 94.12 209 VAL A O 1
ATOM 1571 N N . ALA A 1 210 ? 0.781 -11.877 0.121 1.00 95.06 210 ALA A N 1
ATOM 1572 C CA . ALA A 1 210 ? -0.623 -12.108 0.427 1.00 95.06 210 ALA A CA 1
ATOM 1573 C C . ALA A 1 210 ? -1.090 -11.056 1.434 1.00 95.06 210 ALA A C 1
ATOM 1575 O O . ALA A 1 210 ? -0.579 -10.982 2.549 1.00 95.06 210 ALA A O 1
ATOM 1576 N N . LEU A 1 211 ? -2.070 -10.254 1.031 1.00 94.06 211 LEU A N 1
ATOM 1577 C CA . LEU A 1 211 ? -2.710 -9.238 1.850 1.00 94.06 211 LEU A CA 1
ATOM 1578 C C . LEU A 1 211 ? -4.141 -9.683 2.146 1.00 94.06 211 LEU A C 1
ATOM 1580 O O . LEU A 1 211 ? -4.918 -9.972 1.237 1.00 94.06 211 LEU A O 1
ATOM 1584 N N . LYS A 1 212 ? -4.501 -9.720 3.426 1.00 95.94 212 LYS A N 1
ATOM 1585 C CA . LYS A 1 212 ? -5.881 -9.899 3.868 1.00 95.94 212 LYS A CA 1
ATOM 1586 C C . LYS A 1 212 ? -6.221 -8.769 4.822 1.00 95.94 212 LYS A C 1
ATOM 1588 O O . LYS A 1 212 ? -5.501 -8.564 5.795 1.00 95.94 212 LYS A O 1
ATOM 1593 N N . TYR A 1 213 ? -7.325 -8.086 4.563 1.00 94.38 213 TYR A N 1
ATOM 1594 C CA . TYR A 1 213 ? -7.883 -7.120 5.498 1.00 94.38 213 TYR A CA 1
ATOM 1595 C C . TYR A 1 213 ? -9.392 -7.305 5.625 1.00 94.38 213 TYR A C 1
ATOM 1597 O O . TYR A 1 213 ? -10.063 -7.801 4.716 1.00 94.38 213 TYR A O 1
ATOM 1605 N N . GLU A 1 214 ? -9.906 -6.919 6.784 1.00 95.94 214 GLU A N 1
ATOM 1606 C CA . GLU A 1 214 ? -11.313 -6.997 7.147 1.00 95.94 214 GLU A CA 1
ATOM 1607 C C . GLU A 1 214 ? -11.649 -5.792 8.018 1.00 95.94 214 GLU A C 1
ATOM 1609 O O . GLU A 1 214 ? -10.860 -5.385 8.876 1.00 95.94 214 GLU A O 1
ATOM 1614 N N . ARG A 1 215 ? -12.815 -5.205 7.771 1.00 93.19 215 ARG A N 1
ATOM 1615 C CA . ARG A 1 215 ? -13.323 -4.090 8.546 1.00 93.19 215 ARG A CA 1
ATOM 1616 C C . ARG A 1 215 ? -13.836 -4.606 9.881 1.00 93.19 215 ARG A C 1
ATOM 1618 O O . ARG A 1 215 ? -14.654 -5.519 9.937 1.00 93.19 215 ARG A O 1
ATOM 1625 N N . LEU A 1 216 ? -13.367 -3.991 10.958 1.00 91.94 216 LEU A N 1
ATOM 1626 C CA . LEU A 1 216 ? -13.853 -4.297 12.295 1.00 91.94 216 LEU A CA 1
ATOM 1627 C C . LEU A 1 216 ? -15.238 -3.685 12.513 1.00 91.94 216 LEU A C 1
ATOM 1629 O O . LEU A 1 216 ? -15.531 -2.588 12.032 1.00 91.94 216 LEU A O 1
ATOM 1633 N N . ASP A 1 217 ? -16.068 -4.389 13.276 1.00 91.75 217 ASP A N 1
ATOM 1634 C CA . ASP A 1 217 ? -17.349 -3.865 13.738 1.00 91.75 217 ASP A CA 1
ATOM 1635 C C . ASP A 1 217 ? -17.115 -2.599 14.589 1.00 91.75 217 ASP A C 1
ATOM 1637 O O . ASP A 1 217 ? -16.288 -2.646 15.510 1.00 91.75 217 ASP A O 1
ATOM 1641 N N . PRO A 1 218 ? -17.801 -1.471 14.315 1.00 88.00 218 PRO A N 1
ATOM 1642 C CA . PRO A 1 218 ? -17.692 -0.266 15.134 1.00 88.00 218 PRO A CA 1
ATOM 1643 C C . PRO A 1 218 ? -17.932 -0.515 16.630 1.00 88.00 218 PRO A C 1
ATOM 1645 O O . PRO A 1 218 ? -17.270 0.118 17.452 1.00 88.00 218 PRO A O 1
ATOM 1648 N N . GLU A 1 219 ? -18.808 -1.451 17.008 1.00 92.50 219 GLU A N 1
ATOM 1649 C CA . GLU A 1 219 ? -19.042 -1.781 18.421 1.00 92.50 219 GLU A CA 1
ATOM 1650 C C . GLU A 1 219 ? -17.810 -2.431 19.063 1.00 92.50 219 GLU A C 1
ATOM 1652 O O . GLU A 1 219 ? -17.430 -2.108 20.193 1.00 92.50 219 GLU A O 1
ATOM 1657 N N . LEU A 1 220 ? -17.126 -3.306 18.320 1.00 91.25 220 LEU A N 1
ATOM 1658 C CA . LEU A 1 220 ? -15.878 -3.925 18.767 1.00 91.25 220 LEU A CA 1
ATOM 1659 C C . LEU A 1 220 ? -14.743 -2.904 18.862 1.00 91.25 220 LEU A C 1
ATOM 1661 O O . LEU A 1 220 ? -13.926 -2.993 19.781 1.00 91.25 220 LEU A O 1
ATOM 1665 N N . VAL A 1 221 ? -14.688 -1.940 17.939 1.00 88.38 221 VAL A N 1
ATOM 1666 C CA . VAL A 1 221 ? -13.709 -0.845 17.987 1.00 88.38 221 VAL A CA 1
ATOM 1667 C C . VAL A 1 221 ? -13.936 0.008 19.235 1.00 88.38 221 VAL A C 1
ATOM 1669 O O . VAL A 1 221 ? -13.015 0.151 20.037 1.00 88.38 221 VAL A O 1
ATOM 1672 N N . ALA A 1 222 ? -15.167 0.472 19.467 1.00 89.94 222 ALA A N 1
ATOM 1673 C CA . ALA A 1 222 ? -15.510 1.281 20.636 1.00 89.94 222 ALA A CA 1
ATOM 1674 C C . ALA A 1 222 ? -15.209 0.553 21.958 1.00 89.94 222 ALA A C 1
ATOM 1676 O O . ALA A 1 222 ? -14.664 1.143 22.893 1.00 89.94 222 ALA A O 1
ATOM 1677 N N . LYS A 1 223 ? -15.498 -0.755 22.028 1.00 94.06 223 LYS A N 1
ATOM 1678 C CA . LYS A 1 223 ? -15.162 -1.585 23.192 1.00 94.06 223 LYS A CA 1
ATOM 1679 C C . LYS A 1 223 ? -13.651 -1.648 23.435 1.00 94.06 223 LYS A C 1
ATOM 1681 O O . LYS A 1 223 ? -13.211 -1.440 24.564 1.00 94.06 223 LYS A O 1
ATOM 1686 N N . ARG A 1 224 ? -12.851 -1.898 22.393 1.00 89.25 224 ARG A N 1
ATOM 1687 C CA . ARG A 1 224 ? -11.381 -1.954 22.504 1.00 89.25 224 ARG A CA 1
ATOM 1688 C C . ARG A 1 224 ? -10.784 -0.614 22.917 1.00 89.25 224 ARG A C 1
ATOM 1690 O O . ARG A 1 224 ? -9.864 -0.589 23.729 1.00 89.25 224 ARG A O 1
ATOM 1697 N N . GLU A 1 225 ? -11.306 0.489 22.395 1.00 87.94 225 GLU A N 1
ATOM 1698 C CA . GLU A 1 225 ? -10.866 1.831 22.783 1.00 87.94 225 GLU A CA 1
ATOM 1699 C C . GLU A 1 225 ? -11.191 2.137 24.249 1.00 87.94 225 GLU A C 1
ATOM 1701 O O . GLU A 1 225 ? -10.336 2.651 24.974 1.00 87.94 225 GLU A O 1
ATOM 1706 N N . ALA A 1 226 ? -12.388 1.769 24.717 1.00 92.50 226 ALA A N 1
ATOM 1707 C CA . ALA A 1 226 ? -12.773 1.922 26.118 1.00 92.50 226 ALA A CA 1
ATOM 1708 C C . ALA A 1 226 ? -11.881 1.086 27.054 1.00 92.50 226 ALA A C 1
ATOM 1710 O O . ALA A 1 226 ? -11.428 1.584 28.087 1.00 92.50 226 ALA A O 1
ATOM 1711 N N . GLU A 1 227 ? -11.577 -0.160 26.679 1.00 92.62 227 GLU A N 1
ATOM 1712 C CA . GLU A 1 227 ? -10.668 -1.035 27.429 1.00 92.62 227 GLU A CA 1
ATOM 1713 C C . GLU A 1 227 ? -9.235 -0.488 27.453 1.00 92.62 227 GLU A C 1
ATOM 1715 O O . GLU A 1 227 ? -8.622 -0.424 28.521 1.00 92.62 227 GLU A O 1
ATOM 1720 N N . ALA A 1 228 ? -8.714 -0.033 26.310 1.00 88.44 228 ALA A N 1
ATOM 1721 C CA . ALA A 1 228 ? -7.387 0.571 26.220 1.00 88.44 228 ALA A CA 1
ATOM 1722 C C . ALA A 1 228 ? -7.293 1.835 27.087 1.00 88.44 228 ALA A C 1
ATOM 1724 O O . ALA A 1 228 ? -6.341 1.994 27.854 1.00 88.44 228 ALA A O 1
ATOM 1725 N N . LYS A 1 229 ? -8.312 2.701 27.044 1.00 92.19 229 LYS A N 1
ATOM 1726 C CA . LYS A 1 229 ? -8.375 3.900 27.885 1.00 92.19 229 LYS A CA 1
ATOM 1727 C C . LYS A 1 229 ? -8.384 3.536 29.372 1.00 92.19 229 LYS A C 1
ATOM 1729 O O . LYS A 1 229 ? -7.550 4.042 30.123 1.00 92.19 229 LYS A O 1
ATOM 1734 N N . ALA A 1 230 ? -9.227 2.588 29.784 1.00 94.94 230 ALA A N 1
ATOM 1735 C CA . ALA A 1 230 ? -9.281 2.119 31.168 1.00 94.94 230 ALA A CA 1
ATOM 1736 C C . ALA A 1 230 ? -7.946 1.511 31.641 1.00 94.94 230 ALA A C 1
ATOM 1738 O O . ALA A 1 230 ? -7.538 1.723 32.784 1.00 94.94 230 ALA A O 1
ATOM 1739 N N . GLN A 1 231 ? -7.231 0.785 30.776 1.00 91.94 231 GLN A N 1
ATOM 1740 C CA . GLN A 1 231 ? -5.897 0.263 31.091 1.00 91.94 231 GLN A CA 1
ATOM 1741 C C . GLN A 1 231 ? -4.871 1.385 31.268 1.00 91.94 231 GLN A C 1
ATOM 1743 O O . GLN A 1 231 ? -4.120 1.369 32.243 1.00 91.94 231 GLN A O 1
ATOM 1748 N N . THR A 1 232 ? -4.860 2.385 30.382 1.00 90.38 232 THR A N 1
ATOM 1749 C CA . THR A 1 232 ? -3.936 3.524 30.511 1.00 90.38 232 THR A CA 1
ATOM 1750 C C . THR A 1 232 ? -4.175 4.323 31.791 1.00 90.38 232 THR A C 1
ATOM 1752 O O . THR A 1 232 ? -3.215 4.686 32.469 1.00 90.38 232 THR A O 1
ATOM 1755 N N . GLU A 1 233 ? -5.437 4.533 32.178 1.00 94.38 233 GLU A N 1
ATOM 1756 C CA . GLU A 1 233 ? -5.799 5.213 33.426 1.00 94.38 233 GLU A CA 1
ATOM 1757 C C . GLU A 1 233 ? -5.363 4.410 34.660 1.00 94.38 233 GLU A C 1
ATOM 1759 O O . GLU A 1 233 ? -4.823 4.989 35.604 1.00 94.38 233 GLU A O 1
ATOM 1764 N N . ARG A 1 234 ? -5.513 3.077 34.635 1.00 94.94 234 ARG A N 1
ATOM 1765 C CA . ARG A 1 234 ? -5.029 2.192 35.710 1.00 94.94 234 ARG A CA 1
ATOM 1766 C C . ARG A 1 234 ? -3.513 2.252 35.864 1.00 94.94 234 ARG A C 1
ATOM 1768 O O . ARG A 1 234 ? -3.036 2.435 36.980 1.00 94.94 234 ARG A O 1
ATOM 1775 N N . ILE A 1 235 ? -2.768 2.163 34.763 1.00 93.12 235 ILE A N 1
ATOM 1776 C CA . ILE A 1 235 ? -1.299 2.232 34.781 1.00 93.12 235 ILE A CA 1
ATOM 1777 C C . ILE A 1 235 ? -0.833 3.597 35.306 1.00 93.12 235 ILE A C 1
ATOM 1779 O O . ILE A 1 235 ? 0.077 3.657 36.129 1.00 93.12 235 ILE A O 1
ATOM 1783 N N . LEU A 1 236 ? -1.480 4.691 34.890 1.00 93.88 236 LEU A N 1
ATOM 1784 C CA . LEU A 1 236 ? -1.186 6.041 35.387 1.00 93.88 236 LEU A CA 1
ATOM 1785 C C . LEU A 1 236 ? -1.506 6.210 36.878 1.00 93.88 236 LEU A C 1
ATOM 1787 O O . LEU A 1 236 ? -0.775 6.901 37.591 1.00 93.88 236 LEU A O 1
ATOM 1791 N N . ALA A 1 237 ? -2.599 5.619 37.360 1.00 94.69 237 ALA A N 1
ATOM 1792 C CA . ALA A 1 237 ? -2.957 5.651 38.774 1.00 94.69 237 ALA A CA 1
ATOM 1793 C C . ALA A 1 237 ? -1.957 4.849 39.621 1.00 94.69 237 ALA A C 1
ATOM 1795 O O . ALA A 1 237 ? -1.482 5.344 40.644 1.00 94.69 237 ALA A O 1
ATOM 1796 N N . GLU A 1 238 ? -1.575 3.654 39.165 1.00 94.38 238 GLU A N 1
ATOM 1797 C CA . GLU A 1 238 ? -0.583 2.808 39.829 1.00 94.38 238 GLU A CA 1
ATOM 1798 C C . GLU A 1 238 ? 0.806 3.458 39.831 1.00 94.38 238 GLU A C 1
ATOM 1800 O O . GLU A 1 238 ? 1.470 3.498 40.870 1.00 94.38 238 GLU A O 1
ATOM 1805 N N . SER A 1 239 ? 1.231 4.052 38.708 1.00 93.06 239 SER A N 1
ATOM 1806 C CA . SER A 1 239 ? 2.514 4.752 38.632 1.00 93.06 239 SER A CA 1
ATOM 1807 C C . SER A 1 239 ? 2.556 5.932 39.602 1.00 93.06 239 SER A C 1
ATOM 1809 O O . SER A 1 239 ? 3.547 6.092 40.313 1.00 93.06 239 SER A O 1
ATOM 1811 N N . LYS A 1 240 ? 1.466 6.712 39.693 1.00 93.75 240 LYS A N 1
ATOM 1812 C CA . LYS A 1 240 ? 1.336 7.822 40.651 1.00 93.75 240 LYS A CA 1
ATOM 1813 C C . LYS A 1 240 ? 1.381 7.333 42.101 1.00 93.75 240 LYS A C 1
ATOM 1815 O O . LYS A 1 240 ? 2.124 7.909 42.899 1.00 93.75 240 LYS A O 1
ATOM 1820 N N . ALA A 1 241 ? 0.654 6.262 42.430 1.00 93.06 241 ALA A N 1
ATOM 1821 C CA . ALA A 1 241 ? 0.656 5.669 43.768 1.00 93.06 241 ALA A CA 1
ATOM 1822 C C . ALA A 1 241 ? 2.050 5.155 44.169 1.00 93.06 241 ALA A C 1
ATOM 1824 O O . ALA A 1 241 ? 2.491 5.376 45.297 1.00 93.06 241 ALA A O 1
ATOM 1825 N N . ARG A 1 242 ? 2.793 4.550 43.233 1.00 92.56 242 ARG A N 1
ATOM 1826 C CA . ARG A 1 242 ? 4.156 4.056 43.475 1.00 92.56 242 ARG A CA 1
ATOM 1827 C C . ARG A 1 242 ? 5.160 5.183 43.741 1.00 92.56 242 ARG A C 1
ATOM 1829 O O . ARG A 1 242 ? 5.989 5.049 44.641 1.00 92.56 242 ARG A O 1
ATOM 1836 N N . THR A 1 243 ? 5.069 6.305 43.019 1.00 89.50 243 THR A N 1
ATOM 1837 C CA . THR A 1 243 ? 5.875 7.506 43.321 1.00 89.50 243 THR A CA 1
ATOM 1838 C C . THR A 1 243 ? 5.541 8.127 44.676 1.00 89.50 243 THR A C 1
ATOM 1840 O O . THR A 1 243 ? 6.449 8.611 45.339 1.00 89.50 243 THR A O 1
ATOM 1843 N N . ALA A 1 244 ? 4.279 8.093 45.119 1.00 88.75 244 ALA A N 1
ATOM 1844 C CA . ALA A 1 244 ? 3.891 8.623 46.429 1.00 88.75 244 ALA A CA 1
ATOM 1845 C C . ALA A 1 244 ? 4.346 7.728 47.599 1.00 88.75 244 ALA A C 1
ATOM 1847 O O . ALA A 1 244 ? 4.635 8.228 48.682 1.00 88.75 244 ALA A O 1
ATOM 1848 N N . ALA A 1 245 ? 4.426 6.411 47.383 1.00 85.44 245 ALA A N 1
ATOM 1849 C CA . ALA A 1 245 ? 4.800 5.436 48.407 1.00 85.44 245 ALA A CA 1
ATOM 1850 C C . ALA A 1 245 ? 6.316 5.206 48.545 1.00 85.44 245 ALA A C 1
ATOM 1852 O O . ALA A 1 245 ? 6.728 4.474 49.442 1.00 85.44 245 ALA A O 1
ATOM 1853 N N . THR A 1 246 ? 7.153 5.789 47.677 1.00 80.25 246 THR A N 1
ATOM 1854 C CA . THR A 1 246 ? 8.613 5.679 47.805 1.00 80.25 246 THR A CA 1
ATOM 1855 C C . THR A 1 246 ? 9.095 6.829 48.696 1.00 80.25 246 THR A C 1
ATOM 1857 O O . THR A 1 246 ? 9.139 7.965 48.220 1.00 80.25 246 THR A O 1
ATOM 1860 N N . PRO A 1 247 ? 9.409 6.594 49.987 1.00 78.75 247 PRO A N 1
ATOM 1861 C CA . PRO A 1 247 ? 9.942 7.638 50.853 1.00 78.75 247 PRO A CA 1
ATOM 1862 C C . PRO A 1 247 ? 11.230 8.197 50.235 1.00 78.75 247 PRO A C 1
ATOM 1864 O O . PRO A 1 247 ? 11.959 7.440 49.584 1.00 78.75 247 PRO A O 1
ATOM 1867 N N . PRO A 1 248 ? 11.524 9.500 50.411 1.00 76.38 248 PRO A N 1
ATOM 1868 C CA . PRO A 1 248 ? 12.766 10.085 49.931 1.00 76.38 248 PRO A CA 1
ATOM 1869 C C . PRO A 1 248 ? 13.910 9.239 50.479 1.00 76.38 248 PRO A C 1
ATOM 1871 O O . PRO A 1 248 ? 14.093 9.155 51.694 1.00 76.38 248 PRO A O 1
ATOM 1874 N N . ALA A 1 249 ? 14.627 8.559 49.580 1.00 69.38 249 ALA A N 1
ATOM 1875 C CA . ALA A 1 249 ? 15.824 7.831 49.945 1.00 69.38 249 ALA A CA 1
ATOM 1876 C C . ALA A 1 249 ? 16.718 8.832 50.673 1.00 69.38 249 ALA A C 1
ATOM 1878 O O . ALA A 1 249 ? 17.115 9.849 50.099 1.00 69.38 249 ALA A O 1
ATOM 1879 N N . SER A 1 250 ? 16.949 8.580 51.959 1.00 68.75 250 SER A N 1
ATOM 1880 C CA . SER A 1 250 ? 17.908 9.312 52.764 1.00 68.75 250 SER A CA 1
ATOM 1881 C C . SER A 1 250 ? 19.204 9.328 51.974 1.00 68.75 250 SER A C 1
ATOM 1883 O O . SER A 1 250 ? 19.800 8.279 51.740 1.00 68.75 250 SER A O 1
ATOM 1885 N N . ILE A 1 251 ? 19.571 10.513 51.482 1.00 66.88 251 ILE A N 1
ATOM 1886 C CA . ILE A 1 251 ? 20.794 10.743 50.722 1.00 66.88 251 ILE A CA 1
ATOM 1887 C C . ILE A 1 251 ? 21.911 10.115 51.561 1.00 66.88 251 ILE A C 1
ATOM 1889 O O . ILE A 1 251 ? 22.133 10.587 52.680 1.00 66.88 251 ILE A O 1
ATOM 1893 N N . PRO A 1 252 ? 22.575 9.035 51.110 1.00 66.31 252 PRO A N 1
ATOM 1894 C CA . PRO A 1 252 ? 23.735 8.546 51.822 1.00 66.31 252 PRO A CA 1
ATOM 1895 C C . PRO A 1 252 ? 24.763 9.667 51.742 1.00 66.31 252 PRO A C 1
ATOM 1897 O O . PRO A 1 252 ? 25.281 9.971 50.665 1.00 66.31 252 PRO A O 1
ATOM 1900 N N . THR A 1 253 ? 24.990 10.330 52.877 1.00 61.44 253 THR A N 1
ATOM 1901 C CA . THR A 1 253 ? 26.040 11.323 53.071 1.00 61.44 253 THR A CA 1
ATOM 1902 C C . THR A 1 253 ? 27.331 10.688 52.591 1.00 61.44 253 THR A C 1
ATOM 1904 O O . THR A 1 253 ? 27.911 9.834 53.257 1.00 61.44 253 THR A O 1
ATOM 1907 N N . THR A 1 254 ? 27.730 11.030 51.370 1.00 61.12 254 THR A N 1
ATOM 1908 C CA . THR A 1 254 ? 28.960 10.522 50.786 1.00 61.12 254 THR A CA 1
ATOM 1909 C C . THR A 1 254 ? 30.075 11.156 51.608 1.00 61.12 254 THR A C 1
ATOM 1911 O O . THR A 1 254 ? 30.128 12.387 51.667 1.00 61.12 254 THR A O 1
ATOM 1914 N N . PRO A 1 255 ? 30.929 10.384 52.304 1.00 66.56 255 PRO A N 1
ATOM 1915 C CA . PRO A 1 255 ? 32.066 10.978 52.982 1.00 66.56 255 PRO A CA 1
ATOM 1916 C C . PRO A 1 255 ? 32.911 11.683 51.923 1.00 66.56 255 PRO A C 1
ATOM 1918 O O . PRO A 1 255 ? 33.270 11.075 50.912 1.00 66.56 255 PRO A O 1
ATOM 1921 N N . SER A 1 256 ? 33.187 12.969 52.147 1.00 51.69 256 SER A N 1
ATOM 1922 C CA . SER A 1 256 ? 34.114 13.777 51.360 1.00 51.69 256 SER A CA 1
ATOM 1923 C C . SER A 1 256 ? 35.433 13.029 51.225 1.00 51.69 256 SER A C 1
ATOM 1925 O O . SER A 1 256 ? 36.268 13.031 52.128 1.00 51.69 256 SER A O 1
ATOM 1927 N N . ARG A 1 257 ? 35.606 12.336 50.102 1.00 55.75 257 ARG A N 1
ATOM 1928 C CA . ARG A 1 257 ? 36.848 11.656 49.777 1.00 55.75 257 ARG A CA 1
ATOM 1929 C C . ARG A 1 257 ? 37.755 12.712 49.168 1.00 55.75 257 ARG A C 1
ATOM 1931 O O . ARG A 1 257 ? 37.535 13.166 48.048 1.00 55.75 257 ARG A O 1
ATOM 1938 N N . THR A 1 258 ? 38.721 13.144 49.967 1.00 50.72 258 THR A N 1
ATOM 1939 C CA . THR A 1 258 ? 39.789 14.066 49.599 1.00 50.72 258 THR A CA 1
ATOM 1940 C C . THR A 1 258 ? 40.386 13.648 48.260 1.00 50.72 258 THR A C 1
ATOM 1942 O O . THR A 1 258 ? 40.790 12.499 48.074 1.00 50.72 258 THR A O 1
ATOM 1945 N N . SER A 1 259 ? 40.409 14.583 47.316 1.00 54.72 259 SER A N 1
ATOM 1946 C CA . SER A 1 259 ? 41.035 14.415 46.015 1.00 54.72 259 SER A CA 1
ATOM 1947 C C . SER A 1 259 ? 42.540 14.218 46.194 1.00 54.72 259 SER A C 1
ATOM 1949 O O . SER A 1 259 ? 43.271 15.169 46.471 1.00 54.72 259 SER A O 1
ATOM 1951 N N . THR A 1 260 ? 43.017 12.991 46.020 1.00 52.31 260 THR A N 1
ATOM 1952 C CA . THR A 1 260 ? 44.422 12.740 45.697 1.00 52.31 260 THR A CA 1
ATOM 1953 C C . THR A 1 260 ? 44.489 12.466 44.205 1.00 52.31 260 THR A C 1
ATOM 1955 O O . THR A 1 260 ? 44.085 11.407 43.731 1.00 52.31 260 THR A O 1
ATOM 1958 N N . SER A 1 261 ? 44.927 13.480 43.471 1.00 52.06 261 SER A N 1
ATOM 1959 C CA . SER A 1 261 ? 45.166 13.462 42.034 1.00 52.06 261 SER A CA 1
ATOM 1960 C C . SER A 1 261 ? 46.212 12.396 41.682 1.00 52.06 261 SER A C 1
ATOM 1962 O O . SER A 1 261 ? 47.342 12.501 42.161 1.00 52.06 261 SER A O 1
ATOM 1964 N N . PRO A 1 262 ? 45.911 11.393 40.841 1.00 67.38 262 PRO A N 1
ATOM 1965 C CA . PRO A 1 262 ? 46.954 10.651 40.153 1.00 67.38 262 PRO A CA 1
ATOM 1966 C C . PRO A 1 262 ? 47.450 11.453 38.933 1.00 67.38 262 PRO A C 1
ATOM 1968 O O . PRO A 1 262 ? 46.679 12.212 38.337 1.00 67.38 262 PRO A O 1
ATOM 1971 N N . PRO A 1 263 ? 48.729 11.311 38.549 1.00 62.62 263 PRO A N 1
ATOM 1972 C CA . PRO A 1 263 ? 49.289 11.993 37.392 1.00 62.62 263 PRO A CA 1
ATOM 1973 C C . PRO A 1 263 ? 48.618 11.529 36.095 1.00 62.62 263 PRO A C 1
ATOM 1975 O O . PRO A 1 263 ? 48.439 10.336 35.842 1.00 62.62 263 PRO A O 1
ATOM 1978 N N . SER A 1 264 ? 48.277 12.509 35.261 1.00 50.41 264 SER A N 1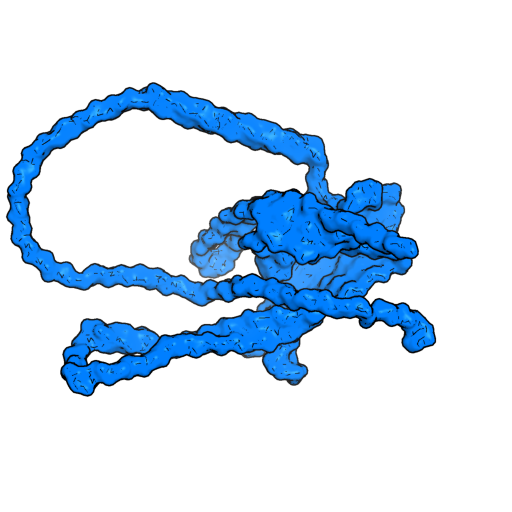
ATOM 1979 C CA . SER A 1 264 ? 47.743 12.350 33.914 1.00 50.41 264 SER A CA 1
ATOM 1980 C C . SER A 1 264 ? 48.654 11.464 33.064 1.00 50.41 264 SER A C 1
ATOM 1982 O O . SER A 1 264 ? 49.671 11.920 32.547 1.00 50.41 264 SER A O 1
ATOM 1984 N N . THR A 1 265 ? 48.269 10.202 32.874 1.00 52.34 265 THR A N 1
ATOM 1985 C CA . THR A 1 265 ? 48.804 9.394 31.775 1.00 52.34 265 THR A CA 1
ATOM 1986 C C . THR A 1 265 ? 47.866 9.565 30.590 1.00 52.34 265 THR A C 1
ATOM 1988 O O . THR A 1 265 ? 46.768 9.012 30.550 1.00 52.34 265 THR A O 1
ATOM 1991 N N . VAL A 1 266 ? 48.295 10.385 29.634 1.00 52.00 266 VAL A N 1
ATOM 1992 C CA . VAL A 1 266 ? 47.664 10.532 28.322 1.00 52.00 266 VAL A CA 1
ATOM 1993 C C . VAL A 1 266 ? 47.945 9.249 27.538 1.00 52.00 266 VAL A C 1
ATOM 1995 O O . VAL A 1 266 ? 48.966 9.131 26.868 1.00 52.00 266 VAL A O 1
ATOM 1998 N N . ILE A 1 267 ? 47.054 8.263 27.649 1.00 44.38 267 ILE A N 1
ATOM 1999 C CA . ILE A 1 267 ? 47.010 7.123 26.728 1.00 44.38 267 ILE A CA 1
ATOM 2000 C C . ILE A 1 267 ? 45.945 7.447 25.689 1.00 44.38 267 ILE A C 1
ATOM 2002 O O . ILE A 1 267 ? 44.743 7.392 25.947 1.00 44.38 267 ILE A O 1
ATOM 2006 N N . GLY A 1 268 ? 46.417 7.866 24.518 1.00 43.97 268 GLY A N 1
ATOM 2007 C CA . GLY A 1 268 ? 45.582 8.077 23.350 1.00 43.97 268 GLY A CA 1
ATOM 2008 C C . GLY A 1 268 ? 44.977 6.775 22.824 1.00 43.97 268 GLY A C 1
ATOM 2009 O O . GLY A 1 268 ? 45.506 5.685 23.029 1.00 43.97 268 GLY A O 1
ATOM 2010 N N . GLY A 1 269 ? 43.893 6.921 22.062 1.00 45.00 269 GLY A N 1
ATOM 2011 C CA . GLY A 1 269 ? 43.520 5.926 21.056 1.00 45.00 269 GLY A CA 1
ATOM 2012 C C . GLY A 1 269 ? 42.364 4.990 21.399 1.00 45.00 269 GLY A C 1
ATOM 2013 O O . GLY A 1 269 ? 42.391 3.833 20.996 1.00 45.00 269 GLY A O 1
ATOM 2014 N N . GLY A 1 270 ? 41.312 5.471 22.063 1.00 36.91 270 GLY A N 1
ATOM 2015 C CA . GLY A 1 270 ? 40.021 4.777 22.074 1.00 36.91 270 GLY A CA 1
ATOM 2016 C C . GLY A 1 270 ? 39.308 4.945 20.732 1.00 36.91 270 GLY A C 1
ATOM 2017 O O . GLY A 1 270 ? 38.589 5.919 20.527 1.00 36.91 270 GLY A O 1
ATOM 2018 N N . GLN A 1 271 ? 39.539 4.023 19.796 1.00 43.88 271 GLN A N 1
ATOM 2019 C CA . GLN A 1 271 ? 38.792 3.948 18.542 1.00 43.88 271 GLN A CA 1
ATOM 2020 C C . GLN A 1 271 ? 37.321 3.628 18.838 1.00 43.88 271 GLN A C 1
ATOM 2022 O O . GLN A 1 271 ? 36.990 2.526 19.274 1.00 43.88 271 GLN A O 1
ATOM 2027 N N . SER A 1 272 ? 36.427 4.574 18.561 1.00 42.34 272 SER A N 1
ATOM 2028 C CA . SER A 1 272 ? 35.007 4.291 18.397 1.00 42.34 272 SER A CA 1
ATOM 2029 C C . SER A 1 272 ? 34.837 3.361 17.193 1.00 42.34 272 SER A C 1
ATOM 2031 O O . SER A 1 272 ? 35.096 3.734 16.049 1.00 42.34 272 SER A O 1
ATOM 2033 N N . LYS A 1 273 ? 34.427 2.115 17.451 1.00 42.59 273 LYS A N 1
ATOM 2034 C CA . LYS A 1 273 ? 33.911 1.211 16.420 1.00 42.59 273 LYS A CA 1
ATOM 2035 C C . LYS A 1 273 ? 32.623 1.824 15.875 1.00 42.59 273 LYS A C 1
ATOM 2037 O O . LYS A 1 273 ? 31.566 1.689 16.485 1.00 42.59 273 LYS A O 1
ATOM 2042 N N . ALA A 1 274 ? 32.722 2.508 14.740 1.00 40.25 274 ALA A N 1
ATOM 2043 C CA . ALA A 1 274 ? 31.572 2.786 13.899 1.00 40.25 274 ALA A CA 1
ATOM 2044 C C . ALA A 1 274 ? 30.991 1.435 13.469 1.00 40.25 274 ALA A C 1
ATOM 2046 O O . ALA A 1 274 ? 31.650 0.647 12.788 1.00 40.25 274 ALA A O 1
ATOM 2047 N N . GLY A 1 275 ? 29.781 1.136 13.936 1.00 35.97 275 GLY A N 1
ATOM 2048 C CA . GLY A 1 275 ? 28.999 0.026 13.418 1.00 35.97 275 GLY A CA 1
ATOM 2049 C C . GLY A 1 275 ? 28.724 0.290 11.944 1.00 35.97 275 GLY A C 1
ATOM 2050 O O . GLY A 1 275 ? 27.885 1.121 11.604 1.00 35.97 275 GLY A O 1
ATOM 2051 N N . VAL A 1 276 ? 29.462 -0.396 11.075 1.00 36.31 276 VAL A N 1
ATOM 2052 C CA . VAL A 1 276 ? 29.147 -0.502 9.653 1.00 36.31 276 VAL A CA 1
ATOM 2053 C C . VAL A 1 276 ? 27.785 -1.178 9.571 1.00 36.31 276 VAL A C 1
ATOM 2055 O O . VAL A 1 276 ? 27.657 -2.376 9.807 1.00 36.31 276 VAL A O 1
ATOM 2058 N N . THR A 1 277 ? 26.755 -0.383 9.305 1.00 42.78 277 THR A N 1
ATOM 2059 C CA . THR A 1 277 ? 25.432 -0.900 8.966 1.00 42.78 277 THR A CA 1
ATOM 2060 C C . THR A 1 277 ? 25.520 -1.352 7.508 1.00 42.78 277 THR A C 1
ATOM 2062 O O . THR A 1 277 ? 25.805 -0.510 6.652 1.00 42.78 277 THR A O 1
ATOM 2065 N N . PRO A 1 278 ? 25.364 -2.647 7.183 1.00 37.94 278 PRO A N 1
ATOM 2066 C CA . PRO A 1 278 ? 25.361 -3.079 5.794 1.00 37.94 278 PRO A CA 1
ATOM 2067 C C . PRO A 1 278 ? 24.158 -2.453 5.076 1.00 37.94 278 PRO A C 1
ATOM 2069 O O . PRO A 1 278 ? 23.032 -2.559 5.551 1.00 37.94 278 PRO A O 1
ATOM 2072 N N . GLY A 1 279 ? 24.450 -1.758 3.971 1.00 35.59 279 GLY A N 1
ATOM 2073 C CA . GLY A 1 279 ? 23.543 -1.182 2.969 1.00 35.59 279 GLY A CA 1
ATOM 2074 C C . GLY A 1 279 ? 22.043 -1.281 3.242 1.00 35.59 279 GLY A C 1
ATOM 2075 O O . GLY A 1 279 ? 21.358 -2.098 2.636 1.00 35.59 279 GLY A O 1
ATOM 2076 N N . GLY A 1 280 ? 21.520 -0.403 4.097 1.00 32.22 280 GLY A N 1
ATOM 2077 C CA . GLY A 1 280 ? 20.088 -0.139 4.138 1.00 32.22 280 GLY A CA 1
ATOM 2078 C C . GLY A 1 280 ? 19.670 0.558 2.845 1.00 32.22 280 GLY A C 1
ATOM 2079 O O . GLY A 1 280 ? 20.205 1.622 2.517 1.00 32.22 280 GLY A O 1
ATOM 2080 N N . PHE A 1 281 ? 18.729 -0.034 2.109 1.00 40.88 281 PHE A N 1
ATOM 2081 C CA . PHE A 1 281 ? 18.023 0.627 1.013 1.00 40.88 281 PHE A CA 1
ATOM 2082 C C . PHE A 1 281 ? 17.208 1.789 1.593 1.00 40.88 281 PHE A C 1
ATOM 2084 O O . PHE A 1 281 ? 16.053 1.629 1.972 1.00 40.88 281 PHE A O 1
ATOM 2091 N N . GLY A 1 282 ? 17.826 2.963 1.716 1.00 32.22 282 GLY A N 1
ATOM 2092 C CA . GLY A 1 282 ? 17.106 4.198 2.001 1.00 32.22 282 GLY A CA 1
ATOM 2093 C C . GLY A 1 282 ? 16.354 4.620 0.746 1.00 32.22 282 GLY A C 1
ATOM 2094 O O . GLY A 1 282 ? 16.938 5.277 -0.113 1.00 32.22 282 GLY A O 1
ATOM 2095 N N . MET A 1 283 ? 15.093 4.206 0.615 1.00 44.91 283 MET A N 1
ATOM 2096 C CA . MET A 1 283 ? 14.185 4.778 -0.376 1.00 44.91 283 MET A CA 1
ATOM 2097 C C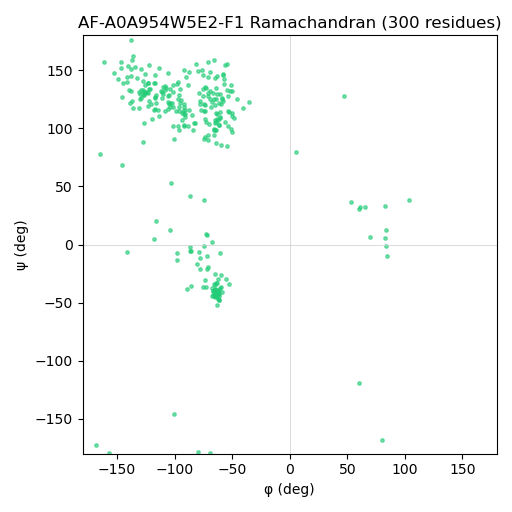 . MET A 1 283 ? 13.692 6.120 0.166 1.00 44.91 283 MET A C 1
ATOM 2099 O O . MET A 1 283 ? 13.165 6.184 1.271 1.00 44.91 283 MET A O 1
ATOM 2103 N N . GLN A 1 284 ? 13.955 7.197 -0.572 1.00 39.38 284 GLN A N 1
ATOM 2104 C CA . GLN A 1 284 ? 13.421 8.524 -0.269 1.00 39.38 284 GLN A CA 1
ATOM 2105 C C . GLN A 1 284 ? 12.057 8.689 -0.939 1.00 39.38 284 GLN A C 1
ATOM 2107 O O . GLN A 1 284 ? 11.832 8.127 -2.013 1.00 39.38 284 GLN A O 1
ATOM 2112 N N . ASP A 1 285 ? 11.195 9.470 -0.291 1.00 39.53 285 ASP A N 1
ATOM 2113 C CA . ASP A 1 285 ? 9.815 9.778 -0.664 1.00 39.53 285 ASP A CA 1
ATOM 2114 C C . ASP A 1 285 ? 9.597 9.878 -2.180 1.00 39.53 285 ASP A C 1
ATOM 2116 O O . ASP A 1 285 ? 10.206 10.697 -2.882 1.00 39.53 285 ASP A O 1
ATOM 2120 N N . ILE A 1 286 ? 8.681 9.051 -2.688 1.00 44.16 286 ILE A N 1
ATOM 2121 C CA . ILE A 1 286 ? 8.187 9.137 -4.060 1.00 44.16 286 ILE A CA 1
ATOM 2122 C C . ILE A 1 286 ? 7.433 10.463 -4.176 1.00 44.16 286 ILE A C 1
ATOM 2124 O O . ILE A 1 286 ? 6.272 10.575 -3.786 1.00 44.16 286 ILE A O 1
ATOM 2128 N N . LYS A 1 287 ? 8.087 11.493 -4.720 1.00 37.06 287 LYS A N 1
ATOM 2129 C CA . LYS A 1 287 ? 7.400 12.727 -5.109 1.00 37.06 287 LYS A CA 1
ATOM 2130 C C . LYS A 1 287 ? 6.434 12.397 -6.242 1.00 37.06 287 LYS A C 1
ATOM 2132 O O . LYS A 1 287 ? 6.854 12.193 -7.382 1.00 37.06 287 LYS A O 1
ATOM 2137 N N . SER A 1 288 ? 5.146 12.337 -5.921 1.00 38.31 288 SER A N 1
ATOM 2138 C CA . SER A 1 288 ? 4.078 12.282 -6.910 1.00 38.31 288 SER A CA 1
ATOM 2139 C C . SER A 1 288 ? 4.183 13.511 -7.816 1.00 38.31 288 SER A C 1
ATOM 2141 O O . SER A 1 288 ? 4.234 14.656 -7.367 1.00 38.31 288 SER A O 1
ATOM 2143 N N . VAL A 1 289 ? 4.287 13.276 -9.123 1.00 37.19 289 VAL A N 1
ATOM 2144 C CA . VAL A 1 289 ? 4.205 14.350 -10.116 1.00 37.19 289 VAL A CA 1
ATOM 2145 C C . VAL A 1 289 ? 2.753 14.848 -10.108 1.00 37.19 289 VAL A C 1
ATOM 2147 O O . VAL A 1 289 ? 1.850 14.006 -10.139 1.00 37.19 289 VAL A O 1
ATOM 2150 N N . PRO A 1 290 ? 2.481 16.166 -10.049 1.00 35.16 290 PRO A N 1
ATOM 2151 C CA . PRO A 1 290 ? 1.113 16.664 -10.105 1.00 35.16 290 PRO A CA 1
ATOM 2152 C C . PRO A 1 290 ? 0.447 16.208 -11.408 1.00 35.16 290 PRO A C 1
ATOM 2154 O O . PRO A 1 290 ? 0.971 16.424 -12.502 1.00 35.16 290 PRO A O 1
ATOM 2157 N N . LEU A 1 291 ? -0.707 15.550 -11.271 1.00 40.81 291 LEU A N 1
ATOM 2158 C CA . LEU A 1 291 ? -1.561 15.132 -12.378 1.00 40.81 291 LEU A CA 1
ATOM 2159 C C . LEU A 1 291 ? -2.006 16.371 -13.165 1.00 40.81 291 LEU A C 1
ATOM 2161 O O . LEU A 1 291 ? -2.813 17.168 -12.693 1.00 40.81 291 LEU A O 1
ATOM 2165 N N . SER A 1 292 ? -1.468 16.527 -14.373 1.00 34.09 292 SER A N 1
ATOM 2166 C CA . SER A 1 292 ? -1.960 17.493 -15.350 1.00 34.09 292 SER A CA 1
ATOM 2167 C C . SER A 1 292 ? -3.074 16.862 -16.184 1.00 34.09 292 SER A C 1
ATOM 2169 O O . SER A 1 292 ? -2.833 15.906 -16.911 1.00 34.09 292 SER A O 1
ATOM 2171 N N . THR A 1 293 ? -4.257 17.461 -16.022 1.00 37.91 293 THR A N 1
ATOM 2172 C CA . THR A 1 293 ? -5.413 17.647 -16.922 1.00 37.91 293 THR A CA 1
ATOM 2173 C C . THR A 1 293 ? -5.963 16.470 -17.737 1.00 37.91 293 THR A C 1
ATOM 2175 O O . THR A 1 293 ? -5.276 15.770 -18.472 1.00 37.91 293 THR A O 1
ATOM 2178 N N . GLY A 1 294 ? -7.280 16.287 -17.603 1.00 44.91 294 GLY A N 1
ATOM 2179 C CA . GLY A 1 294 ? -8.036 15.213 -18.223 1.00 44.91 294 GLY A CA 1
ATOM 2180 C C . GLY A 1 294 ? -8.026 15.277 -19.745 1.00 44.91 294 GLY A C 1
ATOM 2181 O O . GLY A 1 294 ? -8.348 16.297 -20.343 1.00 44.91 294 GLY A O 1
ATOM 2182 N N . LEU A 1 295 ? -7.693 14.144 -20.350 1.00 38.09 295 LEU A N 1
ATOM 2183 C CA . LEU A 1 295 ? -7.974 13.818 -21.743 1.00 38.09 295 LEU A CA 1
ATOM 2184 C C . LEU A 1 295 ? -7.778 12.311 -21.906 1.00 38.09 295 LEU A C 1
ATOM 2186 O O . LEU A 1 295 ? -6.745 11.844 -22.358 1.00 38.09 295 LEU A O 1
ATOM 2190 N N . ASN A 1 296 ? -8.770 11.549 -21.457 1.00 37.00 296 ASN A N 1
ATOM 2191 C CA . ASN A 1 296 ? -8.995 10.170 -21.883 1.00 37.00 296 ASN A CA 1
ATOM 2192 C C . ASN A 1 296 ? -10.511 9.946 -21.893 1.00 37.00 296 ASN A C 1
ATOM 2194 O O . ASN A 1 296 ? -11.061 9.246 -21.049 1.00 37.00 296 ASN A O 1
ATOM 2198 N N . GLN A 1 297 ? -11.201 10.603 -22.830 1.00 38.22 297 GLN A N 1
ATOM 2199 C CA . GLN A 1 297 ? -12.480 10.079 -23.297 1.00 38.22 297 GLN A CA 1
ATOM 2200 C C . GLN A 1 297 ? -12.150 8.879 -24.182 1.00 38.22 297 GLN A C 1
ATOM 2202 O O . GLN A 1 297 ? -11.572 9.025 -25.257 1.00 38.22 297 GLN A O 1
ATOM 2207 N N . PHE A 1 298 ? -12.442 7.692 -23.666 1.00 43.00 298 PHE A N 1
ATOM 2208 C CA . PHE A 1 298 ? -12.436 6.462 -24.436 1.00 43.00 298 PHE A CA 1
ATOM 2209 C C . PHE A 1 298 ? -13.683 6.480 -25.326 1.00 43.00 298 PHE A C 1
ATOM 2211 O O . PHE A 1 298 ? -14.799 6.502 -24.811 1.00 43.00 298 PHE A O 1
ATOM 2218 N N . ASP A 1 299 ? -13.485 6.537 -26.641 1.00 50.38 299 ASP A N 1
ATOM 2219 C CA . ASP A 1 299 ? -14.535 6.371 -27.647 1.00 50.38 299 ASP A CA 1
ATOM 2220 C C . ASP A 1 299 ? -14.600 4.874 -27.999 1.00 50.38 299 ASP A C 1
ATOM 2222 O O . ASP A 1 299 ? -13.634 4.356 -28.562 1.00 50.38 299 ASP A O 1
ATOM 2226 N N . PRO A 1 300 ? -15.657 4.135 -27.616 1.00 46.22 300 PRO A N 1
ATOM 2227 C CA . PRO A 1 300 ? -15.744 2.703 -27.884 1.00 46.22 300 PRO A CA 1
ATOM 2228 C C . PRO A 1 300 ? -16.065 2.364 -29.351 1.00 46.22 300 PRO A C 1
ATOM 2230 O O . PRO A 1 300 ? -16.129 1.178 -29.673 1.00 46.22 300 PRO A O 1
ATOM 2233 N N . GLU A 1 301 ? -16.257 3.354 -30.235 1.00 47.19 301 GLU A N 1
ATOM 2234 C CA . GLU A 1 301 ? -16.606 3.134 -31.649 1.00 47.19 301 GLU A CA 1
ATOM 2235 C C . GLU A 1 301 ? -15.547 3.625 -32.663 1.00 47.19 301 GLU A C 1
ATOM 2237 O O . GLU A 1 301 ? -15.854 3.778 -33.849 1.00 47.19 301 GLU A O 1
ATOM 2242 N N . LYS A 1 302 ? -14.284 3.819 -32.248 1.00 40.81 302 LYS A N 1
ATOM 2243 C CA . LYS A 1 302 ? -13.152 4.088 -33.162 1.00 40.81 302 LYS A CA 1
ATOM 2244 C C . LYS A 1 302 ? -11.967 3.148 -32.989 1.00 40.81 302 LYS A C 1
ATOM 2246 O O . LYS A 1 302 ? -11.592 2.857 -31.834 1.00 40.81 302 LYS A O 1
#